Protein AF-A0A444WR97-F1 (afdb_monomer_lite)

Secondary structure (DSSP, 8-state):
-------SS-HHHHHHHHHHHHHHHHHHHHHHHS-TT------S----------GGG-TTGGG-TTT-SHHHHHHHTT--GGGHHHHHHHHT-TTHHHHHHHHHHHHHTTS-THHHHHHHHHHHHHHHHHHHHHHHHHHHHHHHHHHHHHHHHHHHHHHHHS------------------------------------------PPP--

Sequence (209 aa):
MAAATTSYLSPTQKYAAGALFGLALHQAHLHQTHPLGLHFYSDDDQPSTSDSAAVSEDPHLWVHHSSGLLHPVFKYLDIDSGAWSGLEETAGSSSASRHVGPFLRLLSADFDDDSQRSDQELALSEAVDAMACTLEKIQESSVSKREKIREYEHQCREKFSNSEAPSESEKEDMHFETPHMPETPYFDCKNPPQGSTINKIDESPIEEI

Structure (mmCIF, N/CA/C/O backbone):
data_AF-A0A444WR97-F1
#
_entry.id   AF-A0A444WR97-F1
#
loop_
_atom_site.group_PDB
_atom_site.id
_atom_site.type_symbol
_atom_site.label_atom_id
_atom_site.label_alt_id
_atom_site.label_comp_id
_atom_site.label_asym_id
_atom_site.label_entity_id
_atom_site.label_seq_id
_atom_site.pdbx_PDB_ins_code
_atom_site.Cartn_x
_atom_site.Cartn_y
_atom_site.Cartn_z
_atom_site.occupancy
_atom_site.B_iso_or_equiv
_atom_site.auth_seq_id
_atom_site.auth_comp_id
_atom_site.auth_asym_id
_atom_site.auth_atom_id
_atom_site.pdbx_PDB_model_num
ATOM 1 N N . MET A 1 1 ? -17.957 -21.793 -4.850 1.00 34.78 1 MET A N 1
ATOM 2 C CA . MET A 1 1 ? -17.826 -20.392 -4.402 1.00 34.78 1 MET A CA 1
ATOM 3 C C . MET A 1 1 ? -16.376 -20.175 -4.025 1.00 34.78 1 MET A C 1
ATOM 5 O O . MET A 1 1 ? -15.914 -20.825 -3.098 1.00 34.78 1 MET A O 1
ATOM 9 N N . ALA A 1 2 ? -15.639 -19.380 -4.800 1.00 37.84 2 ALA A N 1
ATOM 10 C CA . ALA A 1 2 ? -14.274 -19.008 -4.445 1.00 37.84 2 ALA A CA 1
ATOM 11 C C . ALA A 1 2 ? -14.337 -18.030 -3.265 1.00 37.84 2 ALA A C 1
ATOM 13 O O . ALA A 1 2 ? -15.131 -17.091 -3.299 1.00 37.84 2 ALA A O 1
ATOM 14 N N . ALA A 1 3 ? -13.558 -18.287 -2.214 1.00 40.94 3 ALA A N 1
ATOM 15 C CA . ALA A 1 3 ? -13.415 -17.365 -1.098 1.00 40.94 3 ALA A CA 1
ATOM 16 C C . ALA A 1 3 ? -12.879 -16.037 -1.644 1.00 40.94 3 ALA A C 1
ATOM 18 O O . ALA A 1 3 ? -11.820 -16.014 -2.272 1.00 40.94 3 ALA A O 1
ATOM 19 N N . ALA A 1 4 ? -13.634 -14.956 -1.453 1.00 46.81 4 ALA A N 1
ATOM 20 C CA . ALA A 1 4 ? -13.166 -13.618 -1.764 1.00 46.81 4 ALA A CA 1
ATOM 21 C C . ALA A 1 4 ? -11.910 -13.372 -0.924 1.00 46.81 4 ALA A C 1
ATOM 23 O O . ALA A 1 4 ? -11.979 -13.286 0.301 1.00 46.81 4 ALA A O 1
ATOM 24 N N . THR A 1 5 ? -10.751 -13.331 -1.574 1.00 54.94 5 THR A N 1
ATOM 25 C CA . THR A 1 5 ? -9.511 -12.898 -0.943 1.00 54.94 5 THR A CA 1
ATOM 26 C C . THR A 1 5 ? -9.708 -11.437 -0.573 1.00 54.94 5 THR A C 1
ATOM 28 O O . THR A 1 5 ? -9.648 -10.565 -1.438 1.00 54.94 5 THR A O 1
ATOM 31 N N . THR A 1 6 ? -10.020 -11.169 0.691 1.00 59.34 6 THR A N 1
ATOM 32 C CA . THR A 1 6 ? -10.090 -9.815 1.235 1.00 59.34 6 THR A CA 1
ATOM 33 C C . THR A 1 6 ? -8.696 -9.215 1.103 1.00 59.34 6 THR A C 1
ATOM 35 O O . THR A 1 6 ? -7.798 -9.543 1.879 1.00 59.34 6 THR A O 1
ATOM 38 N N . SER A 1 7 ? -8.455 -8.418 0.062 1.00 64.75 7 SER A N 1
ATOM 39 C CA . SER A 1 7 ? -7.170 -7.745 -0.066 1.00 64.75 7 SER A CA 1
ATOM 40 C C . SER A 1 7 ? -7.073 -6.704 1.039 1.00 64.75 7 SER A C 1
ATOM 42 O O . SER A 1 7 ? -7.929 -5.830 1.126 1.00 64.75 7 SER A O 1
ATOM 44 N N . TYR A 1 8 ? -6.018 -6.784 1.846 1.00 76.50 8 TYR A N 1
ATOM 45 C CA . TYR A 1 8 ? -5.740 -5.830 2.925 1.00 76.50 8 TYR A CA 1
ATOM 46 C C . TYR A 1 8 ? -5.570 -4.384 2.442 1.00 76.50 8 TYR A C 1
ATOM 48 O O . TYR A 1 8 ? -5.629 -3.467 3.249 1.00 76.50 8 TYR A O 1
ATOM 56 N N . LEU A 1 9 ? -5.334 -4.197 1.142 1.00 85.12 9 LEU A N 1
ATOM 57 C CA . LEU A 1 9 ? -5.144 -2.898 0.515 1.00 85.12 9 LEU A CA 1
ATOM 58 C C . LEU A 1 9 ? -6.371 -2.509 -0.312 1.00 85.12 9 LEU A C 1
ATOM 60 O O . LEU A 1 9 ? -6.897 -3.334 -1.071 1.00 85.12 9 LEU A O 1
ATOM 64 N N . SER A 1 10 ? -6.770 -1.242 -0.224 1.00 88.81 10 SER A N 1
ATOM 65 C CA . SER A 1 10 ? -7.739 -0.624 -1.132 1.00 88.81 10 SER A CA 1
ATOM 66 C C . SER A 1 10 ? -7.203 -0.590 -2.576 1.00 88.81 10 SER A C 1
ATOM 68 O O . SER A 1 10 ? -5.990 -0.691 -2.789 1.00 88.81 10 SER A O 1
ATOM 70 N N . PRO A 1 11 ? -8.057 -0.410 -3.603 1.00 89.88 11 PRO A N 1
ATOM 71 C CA . PRO A 1 11 ? -7.595 -0.227 -4.983 1.00 89.88 11 PRO A CA 1
ATOM 72 C C . PRO A 1 11 ? -6.550 0.894 -5.128 1.00 89.88 11 PRO A C 1
ATOM 74 O O . PRO A 1 11 ? -5.554 0.737 -5.835 1.00 89.88 11 PRO A O 1
ATOM 77 N N . THR A 1 12 ? -6.732 1.996 -4.398 1.00 90.50 12 THR A N 1
ATOM 78 C CA . THR A 1 12 ? -5.820 3.146 -4.378 1.00 90.50 12 THR A CA 1
ATOM 79 C C . THR A 1 12 ? -4.472 2.789 -3.755 1.00 90.50 12 THR A C 1
ATOM 81 O O . THR A 1 12 ? -3.419 3.149 -4.286 1.00 90.50 12 THR A O 1
ATOM 84 N N . GLN A 1 13 ? -4.483 2.024 -2.663 1.00 91.62 13 GLN A N 1
ATOM 85 C CA . GLN A 1 13 ? -3.266 1.551 -2.012 1.00 91.62 13 GLN A CA 1
ATOM 86 C C . GLN A 1 13 ? -2.513 0.538 -2.876 1.00 91.62 13 GLN A C 1
ATOM 88 O O . GLN A 1 13 ? -1.289 0.591 -2.950 1.00 91.62 13 GLN A O 1
ATOM 93 N N . LYS A 1 14 ? -3.219 -0.355 -3.579 1.00 92.94 14 LYS A N 1
ATOM 94 C CA . LYS A 1 14 ? -2.600 -1.285 -4.536 1.00 92.94 14 LYS A CA 1
ATOM 95 C C . LYS A 1 14 ? -1.908 -0.535 -5.671 1.00 92.94 14 LYS A C 1
ATOM 97 O O . LYS A 1 14 ? -0.764 -0.846 -5.994 1.00 92.94 14 LYS A O 1
ATOM 102 N N . TYR A 1 15 ? -2.562 0.491 -6.215 1.00 93.19 15 TYR A N 1
ATOM 103 C CA . TYR A 1 15 ? -1.975 1.375 -7.221 1.00 93.19 15 TYR A CA 1
ATOM 104 C C . TYR A 1 15 ? -0.705 2.068 -6.705 1.00 93.19 15 TYR A C 1
ATOM 106 O O . TYR A 1 15 ? 0.347 1.997 -7.340 1.00 93.19 15 TYR A O 1
ATOM 114 N N . ALA A 1 16 ? -0.770 2.677 -5.518 1.00 93.56 16 ALA A N 1
ATOM 115 C CA . ALA A 1 16 ? 0.374 3.351 -4.911 1.00 93.56 16 ALA A CA 1
ATOM 116 C C . ALA A 1 16 ? 1.528 2.386 -4.577 1.00 93.56 16 ALA A C 1
ATOM 118 O O . ALA A 1 16 ? 2.693 2.710 -4.813 1.00 93.56 16 ALA A O 1
ATOM 119 N N . ALA A 1 17 ? 1.219 1.183 -4.086 1.00 93.56 17 ALA A N 1
ATOM 120 C CA . ALA A 1 17 ? 2.199 0.131 -3.830 1.00 93.56 17 ALA A CA 1
ATOM 121 C C . ALA A 1 17 ? 2.891 -0.327 -5.122 1.00 93.56 17 ALA A C 1
ATOM 123 O O . ALA A 1 17 ? 4.115 -0.441 -5.152 1.00 93.56 17 ALA A O 1
ATOM 124 N N . GLY A 1 18 ? 2.125 -0.538 -6.198 1.00 92.88 18 GLY A N 1
ATOM 125 C CA . GLY A 1 18 ? 2.662 -0.885 -7.515 1.00 92.88 18 GLY A CA 1
ATOM 126 C C . GLY A 1 18 ? 3.597 0.196 -8.061 1.00 92.88 18 GLY A C 1
ATOM 127 O O . GLY A 1 18 ? 4.692 -0.115 -8.531 1.00 92.88 18 GLY A O 1
ATOM 128 N N . ALA A 1 19 ? 3.216 1.467 -7.920 1.00 92.44 19 ALA A N 1
ATOM 129 C CA . ALA A 1 19 ? 4.050 2.596 -8.322 1.00 92.44 19 ALA A CA 1
ATOM 130 C C . ALA A 1 19 ? 5.377 2.652 -7.548 1.00 92.44 19 ALA A C 1
ATOM 132 O O . ALA A 1 19 ? 6.447 2.791 -8.141 1.00 92.44 19 ALA A O 1
ATOM 133 N N . LEU A 1 20 ? 5.325 2.499 -6.221 1.00 93.00 20 LEU A N 1
ATOM 134 C CA . LEU A 1 20 ? 6.515 2.497 -5.367 1.00 93.00 20 LEU A CA 1
ATOM 135 C C . LEU A 1 20 ? 7.423 1.300 -5.640 1.00 93.00 20 LEU A C 1
ATOM 137 O O . LEU A 1 20 ? 8.642 1.456 -5.633 1.00 93.00 20 LEU A O 1
ATOM 141 N N . PHE A 1 21 ? 6.849 0.130 -5.926 1.00 92.62 21 PHE A N 1
ATOM 142 C CA . PHE A 1 21 ? 7.614 -1.039 -6.346 1.00 92.62 21 PHE A CA 1
ATOM 143 C C . PHE A 1 21 ? 8.378 -0.767 -7.647 1.00 92.62 21 PHE A C 1
ATOM 145 O O . PHE A 1 21 ? 9.574 -1.042 -7.712 1.00 92.62 21 PHE A O 1
ATOM 152 N N . GLY A 1 22 ? 7.728 -0.172 -8.653 1.00 90.12 22 GLY A N 1
ATOM 153 C CA . GLY A 1 22 ? 8.386 0.203 -9.908 1.00 90.12 22 GLY A CA 1
ATOM 154 C C . GLY A 1 22 ? 9.526 1.200 -9.716 1.00 90.12 22 GLY A C 1
ATOM 155 O O . GLY A 1 22 ? 10.622 0.987 -10.233 1.00 90.12 22 GLY A O 1
ATOM 156 N N . LEU A 1 23 ? 9.308 2.234 -8.900 1.00 89.62 23 LEU A N 1
ATOM 157 C CA . LEU A 1 23 ? 10.352 3.198 -8.545 1.00 89.62 23 LEU A CA 1
ATOM 158 C C . LEU A 1 23 ? 11.524 2.528 -7.815 1.00 89.62 23 LEU A C 1
ATOM 160 O O . LEU A 1 23 ? 12.682 2.781 -8.143 1.00 89.62 23 LEU A O 1
ATOM 164 N N . ALA A 1 24 ? 11.241 1.657 -6.844 1.00 90.12 24 ALA A N 1
ATOM 165 C CA . ALA A 1 24 ? 12.265 0.933 -6.097 1.00 90.12 24 ALA A CA 1
ATOM 166 C C . ALA A 1 24 ? 13.070 -0.010 -6.999 1.00 90.12 24 ALA A C 1
ATOM 168 O O . ALA A 1 24 ? 14.289 -0.086 -6.865 1.00 90.12 24 ALA A O 1
ATOM 169 N N . LEU A 1 25 ? 12.407 -0.686 -7.939 1.00 88.06 25 LEU A N 1
ATOM 170 C CA . LEU A 1 25 ? 13.047 -1.575 -8.902 1.00 88.06 25 LEU A CA 1
ATOM 171 C C . LEU A 1 25 ? 13.998 -0.805 -9.826 1.00 88.06 25 LEU A C 1
ATOM 173 O O . LEU A 1 25 ? 15.139 -1.223 -10.015 1.00 88.06 25 LEU A O 1
ATOM 177 N N . HIS A 1 26 ? 13.568 0.355 -10.329 1.00 85.25 26 HIS A N 1
ATOM 178 C CA . HIS A 1 26 ? 14.418 1.225 -11.141 1.00 85.25 26 HIS A CA 1
ATOM 179 C C . HIS A 1 26 ? 15.628 1.752 -10.349 1.00 85.25 26 HIS A C 1
ATOM 181 O O . HIS A 1 26 ? 16.755 1.698 -10.836 1.00 85.25 26 HIS A O 1
ATOM 187 N N . GLN A 1 27 ? 15.433 2.182 -9.098 1.00 84.62 27 GLN A N 1
ATOM 188 C CA . GLN A 1 27 ? 16.532 2.629 -8.229 1.00 84.62 27 GLN A CA 1
ATOM 189 C C . GLN A 1 27 ? 17.505 1.495 -7.872 1.00 84.62 27 GLN A C 1
ATOM 191 O O . GLN A 1 27 ? 18.718 1.694 -7.889 1.00 84.62 27 GLN A O 1
ATOM 196 N N . ALA A 1 28 ? 16.998 0.293 -7.584 1.00 85.31 28 ALA A N 1
ATOM 197 C CA . ALA A 1 28 ? 17.831 -0.877 -7.322 1.00 85.31 28 ALA A CA 1
ATOM 198 C C . ALA A 1 28 ? 18.696 -1.229 -8.538 1.00 85.31 28 ALA A C 1
ATOM 200 O O . ALA A 1 28 ? 19.879 -1.526 -8.386 1.00 85.31 28 ALA A O 1
ATOM 201 N N . HIS A 1 29 ? 18.123 -1.136 -9.737 1.00 80.62 29 HIS A N 1
ATOM 202 C CA . HIS A 1 29 ? 18.844 -1.341 -10.983 1.00 80.62 29 HIS A CA 1
ATOM 203 C C . HIS A 1 29 ? 19.933 -0.278 -11.205 1.00 80.62 29 HIS A C 1
ATOM 205 O O . HIS A 1 29 ? 21.075 -0.651 -11.460 1.00 80.62 29 HIS A O 1
ATOM 211 N N . LEU A 1 30 ? 19.640 1.014 -11.001 1.00 79.31 30 LEU A N 1
ATOM 212 C CA . LEU A 1 30 ? 20.652 2.080 -11.074 1.00 79.31 30 LEU A CA 1
ATOM 213 C C . LEU A 1 30 ? 21.810 1.854 -10.094 1.00 79.31 30 LEU A C 1
ATOM 215 O O . LEU A 1 30 ? 22.967 2.062 -10.445 1.00 79.31 30 LEU A O 1
ATOM 219 N N . HIS A 1 31 ? 21.525 1.404 -8.872 1.00 79.06 31 HIS A N 1
ATOM 220 C CA . HIS A 1 31 ? 22.569 1.090 -7.894 1.00 79.06 31 HIS A CA 1
ATOM 221 C C . HIS A 1 31 ? 23.404 -0.143 -8.274 1.00 79.06 31 HIS A C 1
ATOM 223 O O . HIS A 1 31 ? 24.562 -0.234 -7.867 1.00 79.06 31 HIS A O 1
ATOM 229 N N . GLN A 1 32 ? 22.839 -1.086 -9.034 1.00 79.31 32 GLN A N 1
ATOM 230 C CA . GLN A 1 32 ? 23.570 -2.242 -9.556 1.00 79.31 32 GLN A CA 1
ATOM 231 C C . GLN A 1 32 ? 24.467 -1.871 -10.744 1.00 79.31 32 GLN A C 1
ATOM 233 O O . GLN A 1 32 ? 25.598 -2.346 -10.806 1.00 79.31 32 GLN A O 1
ATOM 238 N N . THR A 1 33 ? 23.989 -1.032 -11.669 1.00 74.88 33 THR A N 1
ATOM 239 C CA . THR A 1 33 ? 24.736 -0.642 -12.879 1.00 74.88 33 THR A CA 1
ATOM 240 C C . THR A 1 33 ? 25.698 0.524 -12.657 1.00 74.88 33 THR A C 1
ATOM 242 O O . THR A 1 33 ? 26.712 0.618 -13.343 1.00 74.88 33 THR A O 1
ATOM 245 N N . HIS A 1 34 ? 25.451 1.371 -11.654 1.00 69.25 34 HIS A N 1
ATOM 246 C CA . HIS A 1 34 ? 26.330 2.476 -11.265 1.00 69.25 34 HIS A CA 1
ATOM 247 C C . HIS A 1 34 ? 26.735 2.376 -9.782 1.00 69.25 34 HIS A C 1
ATOM 249 O O . HIS A 1 34 ? 26.277 3.178 -8.960 1.00 69.25 34 HIS A O 1
ATOM 255 N N . PRO A 1 35 ? 27.606 1.419 -9.400 1.00 69.00 35 PRO A N 1
ATOM 256 C CA . PRO A 1 35 ? 28.094 1.321 -8.030 1.00 69.00 35 PRO A CA 1
ATOM 257 C C . PRO A 1 35 ? 28.803 2.618 -7.622 1.00 69.00 35 PRO A C 1
ATOM 259 O O . PRO A 1 35 ? 29.754 3.058 -8.275 1.00 69.00 35 PRO A O 1
ATOM 262 N N . LEU A 1 36 ? 28.356 3.233 -6.525 1.00 60.84 36 LEU A N 1
ATOM 263 C CA . LEU A 1 36 ? 28.994 4.417 -5.945 1.00 60.84 36 LEU A CA 1
ATOM 264 C C . LEU A 1 36 ? 30.451 4.081 -5.579 1.00 60.84 36 LEU A C 1
ATOM 266 O O . LEU A 1 36 ? 30.701 3.399 -4.588 1.00 60.84 36 LEU A O 1
ATOM 270 N N . GLY A 1 37 ? 31.409 4.540 -6.391 1.00 55.41 37 GLY A N 1
ATOM 271 C CA . GLY A 1 37 ? 32.844 4.348 -6.143 1.00 55.41 37 GLY A CA 1
ATOM 272 C C . GLY A 1 37 ? 33.708 4.038 -7.368 1.00 55.41 37 GLY A C 1
ATOM 273 O O . GLY A 1 37 ? 34.924 4.171 -7.276 1.00 55.41 37 GLY A O 1
ATOM 274 N N . LEU A 1 38 ? 33.127 3.691 -8.520 1.00 50.44 38 LEU A N 1
ATOM 275 C CA . LEU A 1 38 ? 33.876 3.527 -9.773 1.00 50.44 38 LEU A CA 1
ATOM 276 C C . LEU A 1 38 ? 33.788 4.802 -10.615 1.00 50.44 38 LEU A C 1
ATOM 278 O O . LEU A 1 38 ? 33.084 4.889 -11.619 1.00 50.44 38 LEU A O 1
ATOM 282 N N . HIS A 1 39 ? 34.531 5.821 -10.185 1.00 45.44 39 HIS A N 1
ATOM 283 C CA . HIS A 1 39 ? 34.999 6.835 -11.118 1.00 45.44 39 HIS A CA 1
ATOM 284 C C . HIS A 1 39 ? 36.011 6.120 -12.016 1.00 45.44 39 HIS A C 1
ATOM 286 O O . HIS A 1 39 ? 37.150 5.896 -11.610 1.00 45.44 39 HIS A O 1
ATOM 292 N N . PHE A 1 40 ? 35.575 5.661 -13.192 1.00 47.84 40 PHE A N 1
ATOM 293 C CA . PHE A 1 40 ? 36.511 5.294 -14.244 1.00 47.84 40 PHE A CA 1
ATOM 294 C C . PHE A 1 40 ? 37.286 6.568 -14.558 1.00 47.84 40 PHE A C 1
ATOM 296 O O . PHE A 1 40 ? 36.780 7.469 -15.226 1.00 47.84 40 PHE A O 1
ATOM 303 N N . TYR A 1 41 ? 38.480 6.679 -13.978 1.00 41.09 41 TYR A N 1
ATOM 304 C CA . TYR A 1 41 ? 39.486 7.595 -14.468 1.00 41.09 41 TYR A CA 1
ATOM 305 C C . TYR A 1 41 ? 39.589 7.311 -15.960 1.00 41.09 41 TYR A C 1
ATOM 307 O O . TYR A 1 41 ? 39.899 6.189 -16.358 1.00 41.09 41 TYR A O 1
ATOM 315 N N . SER A 1 42 ? 39.211 8.294 -16.771 1.00 49.62 42 SER A N 1
ATOM 316 C CA . SER A 1 42 ? 39.569 8.317 -18.177 1.00 49.62 42 SER A CA 1
ATOM 317 C C . SER A 1 42 ? 41.086 8.405 -18.223 1.00 49.62 42 SER A C 1
ATOM 319 O O . SER A 1 42 ? 41.643 9.497 -18.190 1.00 49.62 42 SER A O 1
ATOM 321 N N . ASP A 1 43 ? 41.739 7.256 -18.192 1.00 42.44 43 ASP A N 1
ATOM 322 C CA . ASP A 1 43 ? 43.052 7.111 -18.778 1.00 42.44 43 ASP A CA 1
ATOM 323 C C . ASP A 1 43 ? 42.886 6.076 -19.881 1.00 42.44 43 ASP A C 1
ATOM 325 O O . ASP A 1 43 ? 42.284 5.013 -19.687 1.00 42.44 43 ASP A O 1
ATOM 329 N N . ASP A 1 44 ? 43.294 6.495 -21.070 1.00 51.41 44 ASP A N 1
ATOM 330 C CA . ASP A 1 44 ? 43.308 5.695 -22.277 1.00 51.41 44 ASP A CA 1
ATOM 331 C C . ASP A 1 44 ? 43.964 4.329 -21.993 1.00 51.41 44 ASP A C 1
ATOM 333 O O . ASP A 1 44 ? 44.912 4.233 -21.218 1.00 51.41 44 ASP A O 1
ATOM 337 N N . ASP A 1 45 ? 43.454 3.283 -22.648 1.00 55.50 45 ASP A N 1
ATOM 338 C CA . ASP A 1 45 ? 43.933 1.889 -22.626 1.00 55.50 45 ASP A CA 1
ATOM 339 C C . ASP A 1 45 ? 43.307 0.934 -21.586 1.00 55.50 45 ASP A C 1
ATOM 341 O O . ASP A 1 45 ? 43.930 0.515 -20.611 1.00 55.50 45 ASP A O 1
ATOM 345 N N . GLN A 1 46 ? 42.115 0.403 -21.896 1.00 48.16 46 GLN A N 1
ATOM 346 C CA . GLN A 1 46 ? 41.750 -0.948 -21.444 1.00 48.16 46 GLN A CA 1
ATOM 347 C C . GLN A 1 46 ? 41.018 -1.729 -22.560 1.00 48.16 46 GLN A C 1
ATOM 349 O O . GLN A 1 46 ? 40.217 -1.146 -23.294 1.00 48.16 46 GLN A O 1
ATOM 354 N N . PRO A 1 47 ? 41.339 -3.028 -22.768 1.00 43.44 47 PRO A N 1
ATOM 355 C CA . PRO A 1 47 ? 41.055 -3.732 -24.012 1.00 43.44 47 PRO A CA 1
ATOM 356 C C . PRO A 1 47 ? 39.572 -4.074 -24.143 1.00 43.44 47 PRO A C 1
ATOM 358 O O . PRO A 1 47 ? 38.928 -4.431 -23.154 1.00 43.44 47 PRO A O 1
ATOM 361 N N . SER A 1 48 ? 39.072 -4.035 -25.388 1.00 50.41 48 SER A N 1
ATOM 362 C CA . SER A 1 48 ? 37.796 -4.629 -25.804 1.00 50.41 48 SER A CA 1
ATOM 363 C C . SER A 1 48 ? 37.659 -6.029 -25.214 1.00 50.41 48 SER A C 1
ATOM 365 O O . SER A 1 48 ? 38.179 -7.004 -25.755 1.00 50.41 48 SER A O 1
ATOM 367 N N . THR A 1 49 ? 36.972 -6.125 -24.083 1.00 43.12 49 THR A N 1
ATOM 368 C CA . THR A 1 49 ? 36.584 -7.403 -23.509 1.00 43.12 49 THR A CA 1
ATOM 369 C C . THR A 1 49 ? 35.246 -7.742 -24.140 1.00 43.12 49 THR A C 1
ATOM 371 O O . THR A 1 49 ? 34.285 -6.989 -24.022 1.00 43.12 49 THR A O 1
ATOM 374 N N . SER A 1 50 ? 35.263 -8.827 -24.908 1.00 44.16 50 SER A N 1
ATOM 375 C CA . SER A 1 50 ? 34.173 -9.369 -25.707 1.00 44.16 50 SER A CA 1
ATOM 376 C C . SER A 1 50 ? 32.793 -9.286 -25.060 1.00 44.16 50 SER A C 1
ATOM 378 O O . SER A 1 50 ? 32.595 -9.755 -23.940 1.00 44.16 50 SER A O 1
ATOM 380 N N . ASP A 1 51 ? 31.848 -8.780 -25.854 1.00 50.25 51 ASP A N 1
ATOM 381 C CA . ASP A 1 51 ? 30.468 -9.246 -26.021 1.00 50.25 51 ASP A CA 1
ATOM 382 C C . ASP A 1 51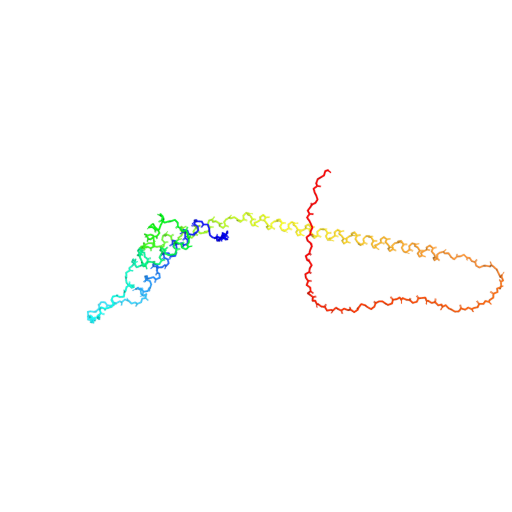 ? 29.984 -10.289 -25.008 1.00 50.25 51 ASP A C 1
ATOM 384 O O . ASP A 1 51 ? 29.837 -11.481 -25.276 1.00 50.25 51 ASP A O 1
ATOM 388 N N . SER A 1 52 ? 29.644 -9.793 -23.832 1.00 47.56 52 SER A N 1
ATOM 389 C CA . SER A 1 52 ? 28.487 -10.272 -23.094 1.00 47.56 52 SER A CA 1
ATOM 390 C C . SER A 1 52 ? 27.818 -9.031 -22.536 1.00 47.56 52 SER A C 1
ATOM 392 O O . SER A 1 52 ? 27.928 -8.737 -21.353 1.00 47.56 52 SER A O 1
ATOM 394 N N . ALA A 1 53 ? 27.198 -8.250 -23.431 1.00 51.25 53 ALA A N 1
ATOM 395 C CA . ALA A 1 53 ? 26.296 -7.173 -23.048 1.00 51.25 53 ALA A CA 1
ATOM 396 C C . ALA A 1 53 ? 25.244 -7.801 -22.134 1.00 51.25 53 ALA A C 1
ATOM 398 O O . ALA A 1 53 ? 24.331 -8.501 -22.584 1.00 51.25 53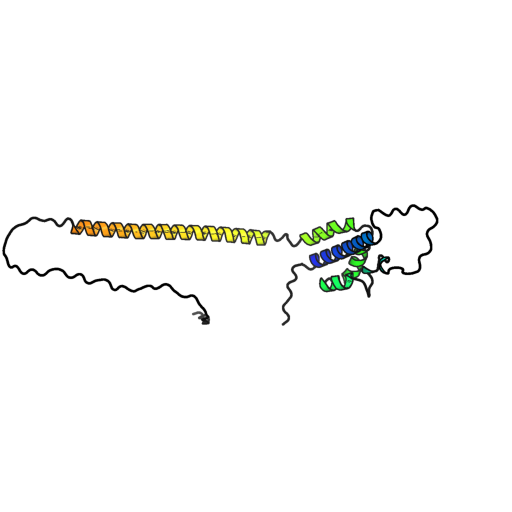 ALA A O 1
ATOM 399 N N . ALA A 1 54 ? 25.470 -7.684 -20.829 1.00 50.94 54 ALA A N 1
ATOM 400 C CA . ALA A 1 54 ? 24.568 -8.211 -19.843 1.00 50.94 54 ALA A CA 1
ATOM 401 C C . ALA A 1 54 ? 23.237 -7.523 -20.122 1.00 50.94 54 ALA A C 1
ATOM 403 O O . ALA A 1 54 ? 23.150 -6.300 -20.107 1.00 50.94 54 ALA A O 1
ATOM 404 N N . VAL A 1 55 ? 22.190 -8.309 -20.370 1.00 54.53 55 VAL A N 1
ATOM 405 C CA . VAL A 1 55 ? 20.814 -7.812 -20.569 1.00 54.53 55 VAL A CA 1
ATOM 406 C C . VAL A 1 55 ? 20.397 -6.860 -19.427 1.00 54.53 55 VAL A C 1
ATOM 408 O O . VAL A 1 55 ? 19.526 -6.016 -19.585 1.00 54.53 55 VAL A O 1
ATOM 411 N N . SER A 1 56 ? 21.097 -6.968 -18.293 1.00 52.97 56 SER A N 1
ATOM 412 C CA . SER A 1 56 ? 21.079 -6.096 -17.126 1.00 52.97 56 SER A CA 1
ATOM 413 C C . SER A 1 56 ? 21.512 -4.638 -17.343 1.00 52.97 56 SER A C 1
ATOM 415 O O . SER A 1 56 ? 21.498 -3.927 -16.351 1.00 52.97 56 SER A O 1
ATOM 417 N N . GLU A 1 57 ? 21.925 -4.172 -18.524 1.00 56.84 57 GLU A N 1
ATOM 418 C CA . GLU A 1 57 ? 22.213 -2.740 -18.769 1.00 56.84 57 GLU A CA 1
ATOM 419 C C . GLU A 1 57 ? 21.031 -1.967 -19.376 1.00 56.84 57 GLU A C 1
ATOM 421 O O . GLU A 1 57 ? 21.080 -0.740 -19.422 1.00 56.84 57 GLU A O 1
ATOM 426 N N . ASP A 1 58 ? 19.963 -2.646 -19.814 1.00 65.69 58 ASP A N 1
ATOM 427 C CA . ASP A 1 58 ? 18.782 -1.978 -20.371 1.00 65.69 58 ASP A CA 1
ATOM 428 C C . ASP A 1 58 ? 17.919 -1.356 -19.249 1.00 65.69 58 ASP A C 1
ATOM 430 O O . ASP A 1 58 ? 17.288 -2.098 -18.481 1.00 65.69 58 ASP A O 1
ATOM 434 N N . PRO A 1 59 ? 17.807 -0.011 -19.169 1.00 63.31 59 PRO A N 1
ATOM 435 C CA . PRO A 1 59 ? 16.977 0.670 -18.173 1.00 63.31 59 PRO A CA 1
ATOM 436 C C . PRO A 1 59 ? 15.491 0.311 -18.289 1.00 63.31 59 PRO A C 1
ATOM 438 O O . PRO A 1 59 ? 14.730 0.495 -17.334 1.00 63.31 59 PRO A O 1
ATOM 441 N N . HIS A 1 60 ? 15.076 -0.197 -19.454 1.00 69.38 60 HIS A N 1
ATOM 442 C CA . HIS A 1 60 ? 13.702 -0.557 -19.771 1.00 69.38 60 HIS A CA 1
ATOM 443 C C . HIS A 1 60 ? 13.400 -2.053 -19.620 1.00 69.38 60 HIS A C 1
ATOM 445 O O . HIS A 1 60 ? 12.258 -2.465 -19.836 1.00 69.38 60 HIS A O 1
ATOM 451 N N . LEU A 1 61 ? 14.363 -2.870 -19.173 1.00 74.88 61 LEU A N 1
ATOM 452 C CA . LEU A 1 61 ? 14.183 -4.318 -19.031 1.00 74.88 61 LEU A CA 1
ATOM 453 C C . LEU A 1 61 ? 12.958 -4.677 -18.173 1.00 74.88 61 LEU A C 1
ATOM 455 O O . LEU A 1 61 ? 12.217 -5.615 -18.467 1.00 74.88 61 LEU A O 1
ATOM 459 N N . TRP A 1 62 ? 12.723 -3.899 -17.116 1.00 77.06 62 TRP A N 1
ATOM 460 C CA . TRP A 1 62 ? 11.678 -4.152 -16.124 1.00 77.06 62 TRP A CA 1
ATOM 461 C C . TRP A 1 62 ? 10.279 -3.689 -16.545 1.00 77.06 62 TRP A C 1
ATOM 463 O O . TRP A 1 62 ? 9.294 -4.224 -16.030 1.00 77.06 62 TRP A O 1
ATOM 473 N N . VAL A 1 63 ? 10.206 -2.729 -17.473 1.00 75.94 63 VAL A N 1
ATOM 474 C CA . VAL A 1 63 ? 8.969 -2.222 -18.105 1.00 75.94 63 VAL A CA 1
ATOM 475 C C . VAL A 1 63 ? 8.699 -2.915 -19.446 1.00 75.94 63 VAL A C 1
ATOM 477 O O . VAL A 1 63 ? 7.805 -2.533 -20.193 1.00 75.94 63 VAL A O 1
ATOM 480 N N . HIS A 1 64 ? 9.496 -3.924 -19.808 1.00 76.38 64 HIS A N 1
ATOM 481 C CA . HIS A 1 64 ? 9.329 -4.598 -21.084 1.00 76.38 64 HIS A CA 1
ATOM 482 C C . HIS A 1 64 ? 8.030 -5.417 -21.109 1.00 76.38 64 HIS A C 1
ATOM 484 O O . HIS A 1 64 ? 7.777 -6.251 -20.241 1.00 76.38 64 HIS A O 1
ATOM 490 N N . HIS A 1 65 ? 7.232 -5.246 -22.160 1.00 68.19 65 HIS A N 1
ATOM 491 C CA . HIS A 1 65 ? 5.902 -5.850 -22.298 1.00 68.19 65 HIS A CA 1
ATOM 492 C C . HIS A 1 65 ? 5.854 -7.387 -22.156 1.00 68.19 65 HIS A C 1
ATOM 494 O O . HIS A 1 65 ? 4.821 -7.931 -21.770 1.00 68.19 65 HIS A O 1
ATOM 500 N N . SER A 1 66 ? 6.936 -8.100 -22.494 1.00 67.81 66 SER A N 1
ATOM 501 C CA . SER A 1 66 ? 6.987 -9.575 -22.498 1.00 67.81 66 SER A CA 1
ATOM 502 C C . SER A 1 66 ? 7.929 -10.192 -21.460 1.00 67.81 66 SER A C 1
ATOM 504 O O . SER A 1 66 ? 7.829 -11.388 -21.192 1.00 67.81 66 SER A O 1
ATOM 506 N N . SER A 1 67 ? 8.816 -9.401 -20.856 1.00 67.75 67 SER A N 1
ATOM 507 C CA . SER A 1 67 ? 9.834 -9.878 -19.902 1.00 67.75 67 SER A CA 1
ATOM 508 C C . SER A 1 67 ? 9.990 -8.986 -18.669 1.00 67.75 67 SER A C 1
ATOM 510 O O . SER A 1 67 ? 10.846 -9.247 -17.827 1.00 67.75 67 SER A O 1
ATOM 512 N N . GLY A 1 68 ? 9.174 -7.940 -18.556 1.00 76.88 68 GLY A N 1
ATOM 513 C CA . GLY A 1 68 ? 9.181 -7.015 -17.438 1.00 76.88 68 GLY A CA 1
ATOM 514 C C . GLY A 1 68 ? 8.592 -7.638 -16.179 1.00 76.88 68 GLY A C 1
ATOM 515 O O . GLY A 1 68 ? 7.639 -8.419 -16.223 1.00 76.88 68 GLY A O 1
ATOM 516 N N . LEU A 1 69 ? 9.151 -7.264 -15.030 1.00 84.62 69 LEU A N 1
ATOM 517 C CA . LEU A 1 69 ? 8.636 -7.679 -13.724 1.00 84.62 69 LEU A CA 1
ATOM 518 C C . LEU A 1 69 ? 7.418 -6.859 -13.285 1.00 84.62 69 LEU A C 1
ATOM 520 O O . LEU A 1 69 ? 6.686 -7.296 -12.398 1.00 84.62 69 LEU A O 1
ATOM 524 N N . LEU A 1 70 ? 7.173 -5.697 -13.901 1.00 88.06 70 LEU A N 1
ATOM 525 C CA . LEU A 1 70 ? 6.113 -4.789 -13.464 1.00 88.06 70 LEU A CA 1
ATOM 526 C C . LEU A 1 70 ? 4.709 -5.303 -13.779 1.00 88.06 70 LEU A C 1
ATOM 528 O O . LEU A 1 70 ? 3.879 -5.378 -12.878 1.00 88.06 70 LEU A O 1
ATOM 532 N N . HIS A 1 71 ? 4.455 -5.749 -15.009 1.00 89.44 71 HIS A N 1
ATOM 533 C CA . HIS A 1 71 ? 3.154 -6.298 -15.408 1.00 89.44 71 HIS A CA 1
ATOM 534 C C . HIS A 1 71 ? 2.677 -7.479 -14.532 1.00 89.44 71 HIS A C 1
ATOM 536 O O . HIS A 1 71 ? 1.530 -7.453 -14.074 1.00 89.44 71 HIS A O 1
ATOM 542 N N . PRO A 1 72 ? 3.507 -8.501 -14.233 1.00 89.94 72 PRO A N 1
ATOM 543 C CA . PRO A 1 72 ? 3.134 -9.562 -13.297 1.00 89.94 72 PRO A CA 1
ATOM 544 C C . PRO A 1 72 ? 2.758 -9.046 -11.903 1.00 89.94 72 PRO A C 1
ATOM 546 O O . PRO A 1 72 ? 1.796 -9.535 -11.310 1.00 89.94 72 PRO A O 1
ATOM 549 N N . VAL A 1 73 ? 3.483 -8.046 -11.392 1.00 91.12 73 VAL A N 1
ATOM 550 C CA . VAL A 1 73 ? 3.206 -7.437 -10.084 1.00 91.12 73 VAL A CA 1
ATOM 551 C C . VAL A 1 73 ? 1.914 -6.628 -10.117 1.00 91.12 73 VAL A C 1
ATOM 553 O O . VAL A 1 73 ? 1.100 -6.765 -9.210 1.00 91.12 73 VAL A O 1
ATOM 556 N N . PHE A 1 74 ? 1.663 -5.851 -11.170 1.00 91.31 74 PHE A N 1
ATOM 557 C CA . PHE A 1 74 ? 0.416 -5.098 -11.320 1.00 91.31 74 PHE A CA 1
ATOM 558 C C . PHE A 1 74 ? -0.797 -6.017 -11.423 1.00 91.31 74 PHE A C 1
ATOM 560 O O . PHE A 1 74 ? -1.824 -5.753 -10.802 1.00 91.31 74 PHE A O 1
ATOM 567 N N . LYS A 1 75 ? -0.654 -7.144 -12.126 1.00 91.50 75 LYS A N 1
ATOM 568 C CA . LYS A 1 75 ? -1.676 -8.190 -12.183 1.00 91.50 75 LYS A CA 1
ATOM 569 C C . LYS A 1 75 ? -1.909 -8.847 -10.821 1.00 91.50 75 LYS A C 1
ATOM 571 O O . LYS A 1 75 ? -3.051 -9.114 -10.469 1.00 91.50 75 LYS A O 1
ATOM 576 N N . TYR A 1 76 ? -0.849 -9.105 -10.053 1.00 91.12 76 TYR A N 1
ATOM 577 C CA . TYR A 1 76 ? -0.966 -9.640 -8.692 1.00 91.12 76 TYR A CA 1
ATOM 578 C C . TYR A 1 76 ? -1.655 -8.653 -7.741 1.00 91.12 76 TYR A C 1
ATOM 580 O O . TYR A 1 76 ? -2.477 -9.044 -6.917 1.00 91.12 76 TYR A O 1
ATOM 588 N N . LEU A 1 77 ? -1.346 -7.365 -7.888 1.00 91.31 77 LEU A N 1
ATOM 589 C CA . LEU A 1 77 ? -1.972 -6.271 -7.157 1.00 91.31 77 LEU A CA 1
ATOM 590 C C . LEU A 1 77 ? -3.351 -5.891 -7.711 1.00 91.31 77 LEU A C 1
ATOM 592 O O . LEU A 1 77 ? -3.928 -4.929 -7.221 1.00 91.31 77 LEU A O 1
ATOM 596 N N . ASP A 1 78 ? -3.893 -6.615 -8.693 1.00 92.12 78 ASP A N 1
ATOM 597 C CA . ASP A 1 78 ? -5.217 -6.350 -9.269 1.00 92.12 78 ASP A CA 1
ATOM 598 C C . ASP A 1 78 ? -5.400 -4.873 -9.692 1.00 92.12 78 ASP A C 1
ATOM 600 O O . ASP A 1 78 ? -6.437 -4.252 -9.465 1.00 92.12 78 ASP A O 1
ATOM 604 N N . ILE A 1 79 ? -4.334 -4.274 -10.240 1.00 92.62 79 ILE A N 1
ATOM 605 C CA . ILE A 1 79 ? -4.336 -2.899 -10.748 1.00 92.62 79 ILE A CA 1
ATOM 606 C C . ILE A 1 79 ? -4.963 -2.903 -12.139 1.00 92.62 79 ILE A C 1
ATOM 608 O O . ILE A 1 79 ? -4.615 -3.744 -12.972 1.00 92.62 79 ILE A O 1
ATOM 612 N N . ASP A 1 80 ? -5.824 -1.922 -12.416 1.00 92.25 80 ASP A N 1
ATOM 613 C CA . ASP A 1 80 ? -6.430 -1.764 -13.734 1.00 92.25 80 ASP A CA 1
ATOM 614 C C . ASP A 1 80 ? -5.371 -1.663 -14.842 1.00 92.25 80 ASP A C 1
ATOM 616 O O . ASP A 1 80 ? -4.431 -0.869 -14.769 1.00 92.25 80 ASP A O 1
ATOM 620 N N . SER A 1 81 ? -5.562 -2.457 -15.894 1.00 90.19 81 SER A N 1
ATOM 621 C CA . SER A 1 81 ? -4.670 -2.506 -17.054 1.00 90.19 81 SER A CA 1
ATOM 622 C C . SER A 1 81 ? -4.521 -1.159 -17.765 1.00 90.19 81 SER A C 1
ATOM 624 O O . SER A 1 81 ? -3.463 -0.886 -18.327 1.00 90.19 81 SER A O 1
ATOM 626 N N . GLY A 1 82 ? -5.531 -0.282 -17.686 1.00 90.00 82 GLY A N 1
ATOM 627 C CA . GLY A 1 82 ? -5.458 1.078 -18.223 1.00 90.00 82 GLY A CA 1
ATOM 628 C C . GLY A 1 82 ? -4.448 1.976 -17.501 1.00 90.00 82 GLY A C 1
ATOM 629 O O . GLY A 1 82 ? -3.974 2.950 -18.079 1.00 90.00 82 GLY A O 1
ATOM 630 N N . ALA A 1 83 ? -4.080 1.642 -16.263 1.00 91.38 83 ALA A N 1
ATOM 631 C CA . ALA A 1 83 ? -3.121 2.401 -15.468 1.00 91.38 83 ALA A CA 1
ATOM 632 C C . ALA A 1 83 ? -1.668 1.915 -15.631 1.00 91.38 83 ALA A C 1
ATOM 634 O O . ALA A 1 83 ? -0.744 2.612 -15.210 1.00 91.38 83 ALA A O 1
ATOM 635 N N . TRP A 1 84 ? -1.445 0.739 -16.233 1.00 91.19 84 TRP A N 1
ATOM 636 C CA . TRP A 1 84 ? -0.122 0.105 -16.291 1.00 91.19 84 TRP A CA 1
ATOM 637 C C . TRP A 1 84 ? 0.901 0.963 -17.034 1.00 91.19 84 TRP A C 1
ATOM 639 O O . TRP A 1 84 ? 1.982 1.197 -16.502 1.00 91.19 84 TRP A O 1
ATOM 649 N N . SER A 1 85 ? 0.541 1.531 -18.188 1.00 88.31 85 SER A N 1
ATOM 650 C CA . SER A 1 85 ? 1.459 2.365 -18.975 1.00 88.31 85 SER A CA 1
ATOM 651 C C . SER A 1 85 ? 1.928 3.612 -18.217 1.00 88.31 85 SER A C 1
ATOM 653 O O . SER A 1 85 ? 3.092 3.992 -18.304 1.00 88.31 85 SER A O 1
ATOM 655 N N . GLY A 1 86 ? 1.043 4.239 -17.433 1.00 88.50 86 GLY A N 1
ATOM 656 C CA . GLY A 1 86 ? 1.401 5.399 -16.611 1.00 88.50 86 GLY A CA 1
ATOM 657 C C . GLY A 1 86 ? 2.301 5.028 -15.429 1.00 88.50 86 GLY A C 1
ATOM 658 O O . GLY A 1 86 ? 3.193 5.793 -15.051 1.00 88.50 86 GLY A O 1
ATOM 659 N N . LEU A 1 87 ? 2.108 3.834 -14.861 1.00 89.62 87 LEU A N 1
ATOM 660 C CA . LEU A 1 87 ? 2.979 3.301 -13.816 1.00 89.62 87 LEU A CA 1
ATOM 661 C C . LEU A 1 87 ? 4.368 2.944 -14.353 1.00 89.62 87 LEU A C 1
ATOM 663 O O . LEU A 1 87 ? 5.359 3.219 -13.681 1.00 89.62 87 LEU A O 1
ATOM 667 N N . GLU A 1 88 ? 4.453 2.384 -15.559 1.00 88.50 88 GLU A N 1
ATOM 668 C CA . GLU A 1 88 ? 5.719 2.094 -16.239 1.00 88.50 88 GLU A CA 1
ATOM 669 C C . GLU A 1 88 ? 6.500 3.370 -16.563 1.00 88.50 88 GLU A C 1
ATOM 671 O O . GLU A 1 88 ? 7.694 3.453 -16.272 1.00 88.50 88 GLU A O 1
ATOM 676 N N . GLU A 1 89 ? 5.821 4.394 -17.087 1.00 86.44 89 GLU A N 1
ATOM 677 C CA . GLU A 1 89 ? 6.417 5.710 -17.339 1.00 86.44 89 GLU A CA 1
ATOM 678 C C . GLU A 1 89 ? 6.951 6.335 -16.044 1.00 86.44 89 GLU A C 1
ATOM 680 O O . GLU A 1 89 ? 8.077 6.835 -15.991 1.00 86.44 89 GLU A O 1
ATOM 685 N N . THR A 1 90 ? 6.167 6.253 -14.966 1.00 87.88 90 THR A N 1
ATOM 686 C CA . THR A 1 90 ? 6.571 6.779 -13.659 1.00 87.88 90 THR A CA 1
ATOM 687 C C . THR A 1 90 ? 7.764 6.009 -13.089 1.00 87.88 90 THR A C 1
ATOM 689 O O . THR A 1 90 ? 8.681 6.624 -12.546 1.00 87.88 90 THR A O 1
ATOM 692 N N . ALA A 1 91 ? 7.783 4.682 -13.238 1.00 85.12 91 ALA A N 1
ATOM 693 C CA . ALA A 1 91 ? 8.870 3.822 -12.777 1.00 85.12 91 ALA A CA 1
ATOM 694 C C . ALA A 1 91 ? 10.195 4.113 -13.497 1.00 85.12 91 ALA A C 1
ATOM 696 O O . ALA A 1 91 ? 11.241 4.109 -12.854 1.00 85.12 91 ALA A O 1
ATOM 697 N N . GLY A 1 92 ? 10.153 4.404 -14.802 1.00 78.38 92 GLY A N 1
ATOM 698 C CA . GLY A 1 92 ? 11.328 4.749 -15.613 1.00 78.38 92 GLY A CA 1
ATOM 699 C C . GLY A 1 92 ? 11.769 6.216 -15.532 1.00 78.38 92 GLY A C 1
ATOM 700 O O . GLY A 1 92 ? 12.717 6.609 -16.213 1.00 78.38 92 GLY A O 1
ATOM 701 N N . SER A 1 93 ? 11.094 7.052 -14.738 1.0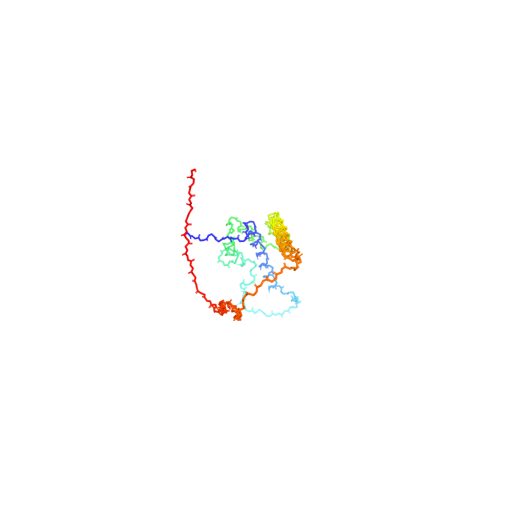0 75.38 93 SER A N 1
ATOM 702 C CA . SER A 1 93 ? 11.425 8.473 -14.617 1.00 75.38 93 SER A CA 1
ATOM 703 C C . SER A 1 93 ? 12.707 8.686 -13.807 1.00 75.38 93 SER A C 1
ATOM 705 O O . SER A 1 93 ? 12.815 8.280 -12.647 1.00 75.38 93 SER A O 1
ATOM 707 N N . SER A 1 94 ? 13.647 9.452 -14.366 1.00 67.25 94 SER A N 1
ATOM 708 C CA . SER A 1 94 ? 14.881 9.878 -13.682 1.00 67.25 94 SER A CA 1
ATOM 709 C C . SER A 1 94 ? 14.628 10.747 -12.438 1.00 67.25 94 SER A C 1
ATOM 711 O O . SER A 1 94 ? 15.523 10.950 -11.620 1.00 67.25 94 SER A O 1
ATOM 713 N N . SER A 1 95 ? 13.395 11.236 -12.257 1.00 68.38 95 SER A N 1
ATOM 714 C CA . SER A 1 95 ? 12.959 12.050 -11.116 1.00 68.38 95 SER A CA 1
ATOM 715 C C . SER A 1 95 ? 12.146 11.267 -10.076 1.00 68.38 95 SER A C 1
ATOM 717 O O . SER A 1 95 ? 11.270 11.827 -9.413 1.00 68.38 95 SER A O 1
ATOM 719 N N . ALA A 1 96 ? 12.456 9.978 -9.901 1.00 68.81 96 ALA A N 1
ATOM 720 C CA . ALA A 1 96 ? 11.778 9.051 -8.991 1.00 68.81 96 ALA A CA 1
ATOM 721 C C . ALA A 1 96 ? 11.433 9.646 -7.607 1.00 68.81 96 ALA A C 1
ATOM 723 O O . ALA A 1 96 ? 10.330 9.444 -7.099 1.00 68.81 96 ALA A O 1
ATOM 724 N N . SER A 1 97 ? 12.324 10.459 -7.026 1.00 73.00 97 SER A N 1
ATOM 725 C CA . SER A 1 97 ? 12.137 11.092 -5.710 1.00 73.00 97 SER A CA 1
ATOM 726 C C . SER A 1 97 ? 10.916 12.017 -5.611 1.00 73.00 97 SER A C 1
ATOM 728 O O . SER A 1 97 ? 10.316 12.119 -4.541 1.00 73.00 97 SER A O 1
ATOM 730 N N . ARG A 1 98 ? 10.495 12.658 -6.711 1.00 82.06 98 ARG A N 1
ATOM 731 C CA . ARG A 1 98 ? 9.324 13.554 -6.733 1.00 82.06 98 ARG A CA 1
ATOM 732 C C . ARG A 1 98 ? 8.006 12.788 -6.593 1.00 82.06 98 ARG A C 1
ATOM 734 O O . ARG A 1 98 ? 7.030 13.338 -6.085 1.00 82.06 98 ARG A O 1
ATOM 741 N N . HIS A 1 99 ? 7.984 11.532 -7.026 1.00 85.00 99 HIS A N 1
ATOM 742 C CA . HIS A 1 99 ? 6.779 10.707 -7.070 1.00 85.00 99 HIS A CA 1
ATOM 743 C C . HIS A 1 99 ? 6.575 9.872 -5.796 1.00 85.00 99 HIS A C 1
ATOM 745 O O . HIS A 1 99 ? 5.439 9.551 -5.457 1.00 85.00 99 HIS A O 1
ATOM 751 N N . VAL A 1 100 ? 7.642 9.597 -5.034 1.00 90.19 100 VAL A N 1
ATOM 752 C CA . VAL A 1 100 ? 7.576 8.792 -3.797 1.00 90.19 100 VAL A CA 1
ATOM 753 C C . VAL A 1 100 ? 6.633 9.402 -2.755 1.00 90.19 100 VAL A C 1
ATOM 755 O O . VAL A 1 100 ? 5.775 8.706 -2.223 1.00 90.19 100 VAL A O 1
ATOM 758 N N . GLY A 1 101 ? 6.756 10.704 -2.476 1.00 90.06 101 GLY A N 1
ATOM 759 C CA . GLY A 1 101 ? 5.951 11.379 -1.448 1.00 90.06 101 GLY A CA 1
ATOM 760 C C . GLY A 1 101 ? 4.434 11.284 -1.684 1.00 90.06 101 GLY A C 1
ATOM 761 O O . GLY A 1 101 ? 3.708 10.877 -0.775 1.00 90.06 101 GLY A O 1
ATOM 762 N N . PRO A 1 102 ? 3.935 11.621 -2.889 1.00 91.06 102 PRO A N 1
ATOM 763 C CA . PRO A 1 102 ? 2.530 11.432 -3.247 1.00 91.06 102 PRO A CA 1
ATOM 764 C C . PRO A 1 102 ? 2.028 9.990 -3.088 1.00 91.06 102 PRO A C 1
ATOM 766 O O . PRO A 1 102 ? 0.949 9.795 -2.534 1.00 91.06 102 PRO A O 1
ATOM 769 N N . PHE A 1 103 ? 2.800 8.982 -3.514 1.00 92.00 103 PHE A N 1
ATOM 770 C CA . PHE A 1 103 ? 2.387 7.580 -3.375 1.00 92.00 103 PHE A CA 1
ATOM 771 C C . PHE A 1 103 ? 2.399 7.091 -1.925 1.00 92.00 103 PHE A C 1
ATOM 773 O O . PHE A 1 103 ? 1.487 6.376 -1.526 1.00 92.00 103 PHE A O 1
ATOM 780 N N . LEU A 1 104 ? 3.363 7.521 -1.104 1.00 91.88 104 LEU A N 1
ATOM 781 C CA . LEU A 1 104 ? 3.345 7.231 0.334 1.00 91.88 104 LEU A CA 1
ATOM 782 C C . LEU A 1 104 ? 2.106 7.828 1.012 1.00 91.88 104 LEU A C 1
ATOM 784 O O . LEU A 1 104 ? 1.486 7.170 1.838 1.00 91.88 104 LEU A O 1
ATOM 788 N N . ARG A 1 105 ? 1.691 9.037 0.617 1.00 90.94 105 ARG A N 1
ATOM 789 C CA . ARG A 1 105 ? 0.451 9.642 1.122 1.00 90.94 105 ARG A CA 1
ATOM 790 C C . ARG A 1 105 ? -0.791 8.854 0.703 1.00 90.94 105 ARG A C 1
ATOM 792 O O . ARG A 1 105 ? -1.672 8.653 1.528 1.00 90.94 105 ARG A O 1
ATOM 799 N N . LEU A 1 106 ? -0.854 8.403 -0.551 1.00 90.38 106 LEU A N 1
ATOM 800 C CA . LEU A 1 106 ? -1.941 7.547 -1.047 1.00 90.38 106 LEU A CA 1
ATOM 801 C C . LEU A 1 106 ? -2.006 6.208 -0.302 1.00 90.38 106 LEU A C 1
ATOM 803 O O . LEU A 1 106 ? -3.100 5.715 -0.057 1.00 90.38 106 LEU A O 1
ATOM 807 N N . LEU A 1 107 ? -0.861 5.641 0.094 1.00 89.62 107 LEU A N 1
ATOM 808 C CA . LEU A 1 107 ? -0.835 4.448 0.942 1.00 89.62 107 LEU A CA 1
ATOM 809 C C . LEU A 1 107 ? -1.415 4.710 2.336 1.00 89.62 107 LEU A C 1
ATOM 811 O O . LEU A 1 107 ? -2.104 3.847 2.874 1.00 89.62 107 LEU A O 1
ATOM 815 N N . SER A 1 108 ? -1.145 5.882 2.909 1.00 86.50 108 SER A N 1
ATOM 816 C CA .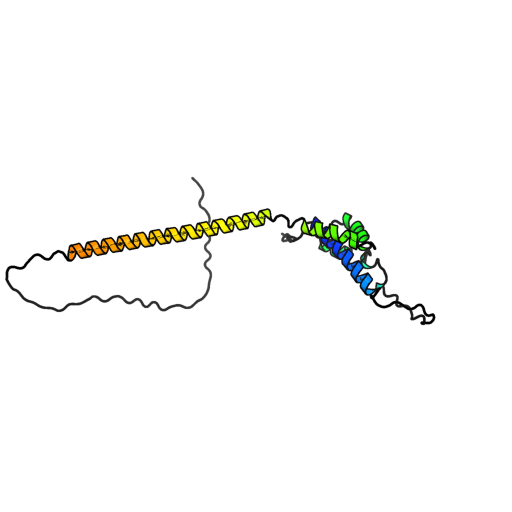 SER A 1 108 ? -1.611 6.256 4.247 1.00 86.50 108 SER A CA 1
ATOM 817 C C . SER A 1 108 ? -3.089 6.651 4.313 1.00 86.50 108 SER A C 1
ATOM 819 O O . SER A 1 108 ? -3.687 6.502 5.370 1.00 86.50 108 SER A O 1
ATOM 821 N N . ALA A 1 109 ? -3.678 7.122 3.211 1.00 75.06 109 ALA A N 1
ATOM 822 C CA . ALA A 1 109 ? -4.996 7.765 3.198 1.00 75.06 109 ALA A CA 1
ATOM 823 C C . ALA A 1 109 ? -6.172 6.885 3.673 1.00 75.06 109 ALA A C 1
ATOM 825 O O . ALA A 1 109 ? -7.164 7.423 4.148 1.00 75.06 109 ALA A O 1
ATOM 826 N N . ASP A 1 110 ? -6.072 5.557 3.572 1.00 65.50 110 ASP A N 1
ATOM 827 C CA . ASP A 1 110 ? -7.153 4.648 3.994 1.00 65.50 110 ASP A CA 1
ATOM 828 C C . ASP A 1 110 ? -6.958 4.082 5.413 1.00 65.50 110 ASP A C 1
ATOM 830 O O . ASP A 1 110 ? -7.763 3.277 5.872 1.00 65.50 110 ASP A O 1
ATOM 834 N N . PHE A 1 111 ? -5.894 4.481 6.121 1.00 63.53 111 PHE A N 1
ATOM 835 C CA . PHE A 1 111 ? -5.716 4.143 7.539 1.00 63.53 111 PHE A CA 1
ATOM 836 C C . PHE A 1 111 ? -6.351 5.173 8.480 1.00 63.53 111 PHE A C 1
ATOM 838 O O . PHE A 1 111 ? -6.391 4.931 9.680 1.00 63.53 111 PHE A O 1
ATOM 845 N N . ASP A 1 112 ? -6.885 6.275 7.944 1.00 58.56 112 ASP A N 1
ATOM 846 C CA . ASP A 1 112 ? -7.525 7.352 8.710 1.00 58.56 112 ASP A CA 1
ATOM 847 C C . ASP A 1 112 ? -8.909 6.965 9.280 1.00 58.56 112 ASP A C 1
ATOM 849 O O . ASP A 1 112 ? -9.567 7.794 9.911 1.00 58.56 112 ASP A O 1
ATOM 853 N N . ASP A 1 113 ? -9.352 5.704 9.151 1.00 59.03 113 ASP A N 1
ATOM 854 C CA . ASP A 1 113 ? -10.514 5.174 9.891 1.00 59.03 113 ASP A CA 1
ATOM 855 C C . ASP A 1 113 ? -10.181 4.888 11.374 1.00 59.03 113 ASP A C 1
ATOM 857 O O . ASP A 1 113 ? -10.645 3.934 12.005 1.00 59.03 113 ASP A O 1
ATOM 861 N N . ASP A 1 114 ? -9.358 5.763 11.953 1.00 59.84 114 ASP A N 1
ATOM 862 C CA . ASP A 1 114 ? -9.079 5.852 13.382 1.00 59.84 114 ASP A CA 1
ATOM 863 C C . ASP A 1 114 ? -10.373 6.041 14.183 1.00 59.84 114 ASP A C 1
ATOM 865 O O . ASP A 1 114 ? -10.431 5.640 15.342 1.00 59.84 114 ASP A O 1
ATOM 869 N N . SER A 1 115 ? -11.424 6.591 13.559 1.00 63.75 115 SER A N 1
ATOM 870 C CA . SER A 1 115 ? -12.733 6.805 14.187 1.00 63.75 115 SER A CA 1
ATOM 871 C C . SER A 1 115 ? -13.418 5.486 14.554 1.00 63.75 115 SER A C 1
ATOM 873 O O . SER A 1 115 ? -13.878 5.325 15.682 1.00 63.75 115 SER A O 1
ATOM 875 N N . GLN A 1 116 ? -13.427 4.491 13.656 1.00 69.69 116 GLN A N 1
ATOM 876 C CA . GLN A 1 116 ? -14.006 3.185 13.985 1.00 69.69 116 GLN A CA 1
ATOM 877 C C . GLN A 1 116 ? -13.229 2.495 15.114 1.00 69.69 116 GLN A C 1
ATOM 879 O O . GLN A 1 116 ? -13.816 1.881 16.010 1.00 69.69 116 GLN A O 1
ATOM 884 N N . ARG A 1 117 ? -11.897 2.609 15.089 1.00 75.88 117 ARG A N 1
ATOM 885 C CA . ARG A 1 117 ? -11.033 2.031 16.120 1.00 75.88 117 ARG A CA 1
ATOM 886 C C . ARG A 1 117 ? -11.203 2.735 17.468 1.00 75.88 117 ARG A C 1
ATOM 888 O O . ARG A 1 117 ? -11.253 2.048 18.487 1.00 75.88 117 ARG A O 1
ATOM 895 N N . SER A 1 118 ? -11.320 4.062 17.481 1.00 79.31 118 SER A N 1
ATOM 896 C CA . SER A 1 118 ? -11.526 4.840 18.705 1.00 79.31 118 SER A CA 1
ATOM 897 C C . SER A 1 118 ? -12.886 4.567 19.333 1.00 79.31 118 SER A C 1
ATOM 899 O O . SER A 1 118 ? -12.969 4.408 20.548 1.00 79.31 118 SER A O 1
ATOM 901 N N . ASP A 1 119 ? -13.939 4.447 18.523 1.00 86.12 119 ASP A N 1
ATOM 902 C CA . ASP A 1 119 ? -15.285 4.139 19.013 1.00 86.12 119 ASP A CA 1
ATOM 903 C C . ASP A 1 119 ? -15.343 2.729 19.613 1.00 86.12 119 ASP A C 1
ATOM 905 O O . ASP A 1 119 ? -15.958 2.507 20.658 1.00 86.12 119 ASP A O 1
ATOM 909 N N . GLN A 1 120 ? -14.647 1.769 18.992 1.00 87.50 120 GLN A N 1
ATOM 910 C CA . GLN A 1 120 ? -14.514 0.418 19.530 1.00 87.50 120 GLN A CA 1
ATOM 911 C C . GLN A 1 120 ? -13.726 0.398 20.847 1.00 87.50 120 GLN A C 1
ATOM 913 O O . GLN A 1 120 ? -14.107 -0.315 21.776 1.00 87.50 120 GLN A O 1
ATOM 918 N N . GLU A 1 121 ? -12.640 1.163 20.943 1.00 89.25 121 GLU A N 1
ATOM 919 C CA . GLU A 1 121 ? -11.853 1.288 22.171 1.00 89.25 121 GLU A CA 1
ATOM 920 C C . GLU A 1 121 ? -12.675 1.914 23.307 1.00 89.25 121 GLU A C 1
ATOM 922 O O . GLU A 1 121 ? -12.688 1.380 24.418 1.00 89.25 121 GLU A O 1
ATOM 927 N N . LEU A 1 122 ? -13.434 2.975 23.013 1.00 93.56 122 LEU A N 1
ATOM 928 C CA . LEU A 1 122 ? -14.349 3.616 23.959 1.00 93.56 122 LEU A CA 1
ATOM 929 C C . LEU A 1 122 ? -15.408 2.627 24.465 1.00 93.56 122 LEU A C 1
ATOM 931 O O . LEU A 1 122 ? -15.571 2.466 25.673 1.00 93.56 122 LEU A O 1
ATOM 935 N N . ALA A 1 123 ? -16.084 1.920 23.555 1.00 95.31 123 ALA A N 1
ATOM 936 C CA . ALA A 1 123 ? -17.120 0.952 23.910 1.00 95.31 123 ALA A CA 1
ATOM 937 C C . ALA A 1 123 ? -16.573 -0.197 24.773 1.00 95.31 123 ALA A C 1
ATOM 939 O O . ALA A 1 123 ? -17.243 -0.661 25.698 1.00 95.31 123 ALA A O 1
ATOM 940 N N . LEU A 1 124 ? -15.345 -0.651 24.500 1.00 96.00 124 LEU A N 1
ATOM 941 C CA . LEU A 1 124 ? -14.674 -1.653 25.327 1.00 96.00 124 LEU A CA 1
ATOM 942 C C . LEU A 1 124 ? -14.323 -1.102 26.714 1.00 96.00 124 LEU A C 1
ATOM 944 O O . LEU A 1 124 ? -14.513 -1.818 27.697 1.00 96.00 124 LEU A O 1
ATOM 948 N N . SER A 1 125 ? -13.863 0.149 26.813 1.00 96.81 125 SER A N 1
ATOM 949 C CA . SER A 1 125 ? -13.598 0.803 28.101 1.00 96.81 125 SER A CA 1
ATOM 950 C C . SER A 1 125 ? -14.872 0.919 28.940 1.00 96.81 125 SER A C 1
ATOM 952 O O . SER A 1 125 ? -14.887 0.490 30.092 1.00 96.81 125 SER A O 1
ATOM 954 N N . GLU A 1 126 ? -15.969 1.401 28.350 1.00 96.75 126 GLU A N 1
ATOM 955 C CA . GLU A 1 126 ? -17.260 1.515 29.039 1.00 96.75 126 GLU A CA 1
ATOM 956 C C . GLU A 1 126 ? -17.808 0.149 29.473 1.00 96.75 126 GLU A C 1
ATOM 958 O O . GLU A 1 126 ? -18.350 0.011 30.571 1.00 96.75 126 GLU A O 1
ATOM 963 N N . ALA A 1 127 ? -17.645 -0.890 28.646 1.00 97.00 127 ALA A N 1
ATOM 964 C CA . ALA A 1 127 ? -18.052 -2.246 29.002 1.00 97.00 127 ALA A CA 1
ATOM 965 C C . ALA A 1 127 ? -17.249 -2.797 30.192 1.00 97.00 127 ALA A C 1
ATOM 967 O O . ALA A 1 127 ? -17.815 -3.467 31.060 1.00 97.00 127 ALA A O 1
ATOM 968 N N . VAL A 1 128 ? -15.945 -2.512 30.255 1.00 97.25 128 VAL A N 1
ATOM 969 C CA . VAL A 1 128 ? -15.086 -2.894 31.386 1.00 97.25 128 VAL A CA 1
ATOM 970 C C . VAL A 1 128 ? -15.500 -2.160 32.661 1.00 97.25 128 VAL A C 1
ATOM 972 O O . VAL A 1 128 ? -15.661 -2.810 33.696 1.00 97.25 128 VAL A O 1
ATOM 975 N N . ASP A 1 129 ? -15.757 -0.854 32.581 1.00 97.31 129 ASP A N 1
ATOM 976 C CA . ASP A 1 129 ? -16.226 -0.056 33.719 1.00 97.31 129 ASP A CA 1
ATOM 977 C C . ASP A 1 129 ? -17.591 -0.549 34.225 1.00 97.31 129 ASP A C 1
ATOM 979 O O . ASP A 1 129 ? -17.790 -0.752 35.426 1.00 97.31 129 ASP A O 1
ATOM 983 N N . ALA A 1 130 ? -18.520 -0.851 33.313 1.00 96.69 130 ALA A N 1
ATOM 984 C CA . ALA A 1 130 ? -19.813 -1.430 33.661 1.00 96.69 130 ALA A CA 1
ATOM 985 C C . ALA A 1 130 ? -19.658 -2.791 34.362 1.00 96.69 130 ALA A C 1
ATOM 987 O O . ALA A 1 130 ? -20.315 -3.044 35.377 1.00 96.69 130 ALA A O 1
ATOM 988 N N . MET A 1 131 ? -18.767 -3.661 33.873 1.00 96.88 131 MET A N 1
ATOM 989 C CA . MET A 1 131 ? -18.475 -4.939 34.527 1.00 96.88 131 MET A CA 1
ATOM 990 C C . MET A 1 131 ? -17.906 -4.741 35.936 1.00 96.88 131 MET A C 1
ATOM 992 O O . MET A 1 131 ? -18.376 -5.403 36.866 1.00 96.88 131 MET A O 1
ATOM 996 N N . ALA A 1 132 ? -16.964 -3.813 36.122 1.00 96.38 132 ALA A N 1
ATOM 997 C CA . ALA A 1 132 ? -16.410 -3.490 37.435 1.00 96.38 132 ALA A CA 1
ATOM 998 C C . ALA A 1 132 ? -17.511 -3.050 38.416 1.00 96.38 132 ALA A C 1
ATOM 1000 O O . ALA A 1 132 ? -17.654 -3.647 39.485 1.00 96.38 132 ALA A O 1
ATOM 1001 N N . CYS A 1 133 ? -18.383 -2.122 38.007 1.00 93.69 133 CYS A N 1
ATOM 1002 C CA . CYS A 1 133 ? -19.514 -1.685 38.828 1.00 93.69 133 CYS A CA 1
ATOM 1003 C C . CYS A 1 133 ? -20.488 -2.828 39.167 1.00 93.69 133 CYS A C 1
ATOM 1005 O O . CYS A 1 133 ? -21.014 -2.897 40.281 1.00 93.69 133 CYS A O 1
ATOM 1007 N N . THR A 1 134 ? -20.758 -3.746 38.230 1.00 95.00 134 THR A N 1
ATOM 1008 C CA . THR A 1 134 ? -21.638 -4.895 38.517 1.00 95.00 134 THR A CA 1
ATOM 1009 C C . THR A 1 134 ? -21.030 -5.844 39.547 1.00 95.00 134 THR A C 1
ATOM 1011 O O . THR A 1 134 ? -21.746 -6.308 40.436 1.00 95.00 134 THR A O 1
ATOM 1014 N N . LEU A 1 135 ? -19.720 -6.096 39.475 1.00 94.75 135 LEU A N 1
ATOM 1015 C CA . LEU A 1 135 ? -18.993 -6.929 40.433 1.00 94.75 135 LEU A CA 1
ATOM 1016 C C . LEU A 1 135 ? -18.990 -6.305 41.830 1.00 94.75 135 LEU A C 1
ATOM 1018 O O . LEU A 1 135 ? -19.304 -6.998 42.801 1.00 94.75 135 LEU A O 1
ATOM 1022 N N . GLU A 1 136 ? -18.725 -5.002 41.929 1.00 93.31 136 GLU A N 1
ATOM 1023 C CA . GLU A 1 136 ? -18.788 -4.256 43.190 1.00 93.31 136 GLU A CA 1
ATOM 1024 C C . GLU A 1 136 ? -20.182 -4.352 43.822 1.00 93.31 136 GLU A C 1
ATOM 1026 O O . GLU A 1 136 ? -20.324 -4.725 44.988 1.00 93.31 136 GLU A O 1
ATOM 1031 N N . LYS A 1 137 ? -21.241 -4.150 43.030 1.00 92.56 137 LYS A N 1
ATOM 1032 C CA . LYS A 1 137 ? -22.625 -4.248 43.511 1.00 92.56 137 LYS A CA 1
ATOM 1033 C C . LYS A 1 137 ? -23.006 -5.663 43.954 1.00 92.56 137 LYS A C 1
ATOM 1035 O O . LYS A 1 137 ? -23.720 -5.841 44.947 1.00 92.56 137 LYS A O 1
ATOM 1040 N N . ILE A 1 138 ? -22.548 -6.694 43.237 1.00 92.56 138 ILE A N 1
ATOM 1041 C CA . ILE A 1 138 ? -22.746 -8.094 43.643 1.00 92.56 138 ILE A CA 1
ATOM 1042 C C . ILE A 1 138 ? -22.050 -8.340 44.985 1.00 92.56 138 ILE A C 1
ATOM 1044 O O . ILE A 1 138 ? -22.670 -8.914 45.888 1.00 92.56 138 ILE A O 1
ATOM 1048 N N . GLN A 1 139 ? -20.814 -7.858 45.142 1.00 93.00 139 GLN A N 1
ATOM 1049 C CA . GLN A 1 139 ? -20.041 -7.973 46.373 1.00 93.00 139 GLN A CA 1
ATOM 1050 C C . GLN A 1 139 ? -20.749 -7.287 47.547 1.00 93.00 139 GLN A C 1
ATOM 1052 O O . GLN A 1 139 ? -20.998 -7.949 48.556 1.00 93.00 139 GLN A O 1
ATOM 1057 N N . GLU A 1 140 ? -21.161 -6.027 47.410 1.00 91.38 140 GLU A N 1
ATOM 1058 C CA . GLU A 1 140 ? -21.925 -5.297 48.433 1.00 91.38 140 GLU A CA 1
ATOM 1059 C C . GLU A 1 140 ? -23.208 -6.040 48.829 1.00 91.38 140 GLU A C 1
ATOM 1061 O O . GLU A 1 140 ? -23.485 -6.245 50.015 1.00 91.38 140 GLU A O 1
ATOM 1066 N N . SER A 1 141 ? -23.963 -6.541 47.843 1.00 89.81 141 SER A N 1
ATOM 1067 C CA . SER A 1 141 ? -25.186 -7.306 48.105 1.00 89.81 141 SER A CA 1
ATOM 1068 C C . SER A 1 141 ? -24.909 -8.608 48.865 1.00 89.81 141 SER A C 1
ATOM 1070 O O . SER A 1 141 ? -25.696 -9.014 49.723 1.00 89.81 141 SER A O 1
ATOM 1072 N N . SER A 1 142 ? -23.789 -9.271 48.567 1.00 88.88 142 SER A N 1
ATOM 1073 C CA . SER A 1 142 ? -23.394 -10.525 49.207 1.00 88.88 142 SER A CA 1
ATOM 1074 C C . SER A 1 142 ? -22.962 -10.301 50.658 1.00 88.88 142 SER A C 1
ATOM 1076 O O . SER A 1 142 ? -23.353 -11.066 51.543 1.00 88.88 142 SER A O 1
ATOM 1078 N N . VAL A 1 143 ? -22.232 -9.211 50.918 1.00 89.50 143 VAL A N 1
ATOM 1079 C CA . VAL A 1 143 ? -21.800 -8.800 52.258 1.00 89.50 143 VAL A CA 1
ATOM 1080 C C . VAL A 1 143 ? -23.015 -8.456 53.112 1.00 89.50 143 VAL A C 1
ATOM 1082 O O . VAL A 1 143 ? -23.146 -9.010 54.204 1.00 89.50 143 VAL A O 1
ATOM 1085 N N . SER A 1 144 ? -23.946 -7.657 52.580 1.00 90.00 144 SER A N 1
ATOM 1086 C CA . SER A 1 144 ? -25.190 -7.288 53.266 1.00 90.00 144 SER A CA 1
ATOM 1087 C C . SER A 1 144 ? -26.056 -8.510 53.602 1.00 90.00 144 SER A C 1
ATOM 1089 O O . SER A 1 144 ? -26.508 -8.673 54.737 1.00 90.00 144 SER A O 1
ATOM 1091 N N . LYS A 1 145 ? -26.229 -9.448 52.658 1.00 89.38 145 LYS A N 1
ATOM 1092 C CA . LYS A 1 145 ? -26.939 -10.716 52.919 1.00 89.38 145 LYS A CA 1
ATOM 1093 C C . LYS A 1 145 ? -26.265 -11.524 54.031 1.00 89.38 145 LYS A C 1
ATOM 1095 O O . LYS A 1 145 ? -26.946 -12.033 54.919 1.00 89.38 145 LYS A O 1
ATOM 1100 N N . ARG A 1 146 ? -24.932 -11.634 54.004 1.00 89.00 146 ARG A N 1
ATOM 1101 C CA . ARG A 1 146 ? -24.156 -12.376 55.010 1.00 89.00 146 ARG A CA 1
ATOM 1102 C C . ARG A 1 146 ? -24.193 -11.713 56.386 1.00 89.00 146 ARG A C 1
ATOM 1104 O O . ARG A 1 146 ? -24.097 -12.403 57.396 1.00 89.00 146 ARG A O 1
ATOM 1111 N N . GLU A 1 147 ? -24.256 -10.391 56.445 1.00 91.81 147 GLU A N 1
ATOM 1112 C CA . GLU A 1 147 ? -24.419 -9.634 57.688 1.00 91.81 147 GLU A CA 1
ATOM 1113 C C . GLU A 1 147 ? -25.792 -9.883 58.311 1.00 91.81 147 GLU A C 1
ATOM 1115 O O . GLU A 1 147 ? -25.868 -10.304 59.462 1.00 91.81 147 GLU A O 1
ATOM 1120 N N . LYS A 1 148 ? -26.860 -9.793 57.516 1.00 91.81 148 LYS A N 1
ATOM 1121 C CA . LYS A 1 148 ? -28.226 -10.056 57.984 1.00 91.81 148 LYS A CA 1
ATOM 1122 C C . LYS A 1 148 ? -28.413 -11.474 58.541 1.00 91.81 148 LYS A C 1
ATOM 1124 O O . LYS A 1 148 ? -29.134 -11.672 59.516 1.00 91.81 148 LYS A O 1
ATOM 1129 N N . ILE A 1 149 ? -27.744 -12.468 57.947 1.00 90.69 149 ILE A N 1
ATOM 1130 C CA . ILE A 1 149 ? -27.722 -13.845 58.473 1.00 90.69 149 ILE A CA 1
ATOM 1131 C C . ILE A 1 149 ? -27.033 -13.897 59.843 1.00 90.69 149 ILE A C 1
ATOM 1133 O O . ILE A 1 149 ? -27.548 -14.535 60.759 1.00 90.69 149 ILE A O 1
ATOM 1137 N N . ARG A 1 150 ? -25.894 -13.208 59.999 1.00 93.19 150 ARG A N 1
ATOM 1138 C CA . ARG A 1 150 ? -25.150 -13.148 61.267 1.00 93.19 150 ARG A CA 1
ATOM 1139 C C . ARG A 1 150 ? -25.962 -12.471 62.374 1.00 93.19 150 ARG A C 1
ATOM 1141 O O . ARG A 1 150 ? -25.981 -12.969 63.495 1.00 93.19 150 ARG A O 1
ATOM 1148 N N . GLU A 1 151 ? -26.667 -11.387 62.060 1.00 93.56 151 GLU A N 1
ATOM 1149 C CA . GLU A 1 151 ? -27.562 -10.709 63.009 1.00 93.56 151 GLU A CA 1
ATOM 1150 C C . GLU A 1 151 ? -28.717 -11.607 63.460 1.00 93.56 151 GLU A C 1
ATOM 1152 O O . GLU A 1 151 ? -29.009 -11.689 64.654 1.00 93.56 151 GLU A O 1
ATOM 1157 N N . TYR A 1 152 ? -29.352 -12.318 62.522 1.00 91.62 152 TYR A N 1
ATOM 1158 C CA . TYR A 1 152 ? -30.413 -13.272 62.842 1.00 91.62 152 TYR A CA 1
ATOM 1159 C C . TYR A 1 152 ? -29.908 -14.403 63.750 1.00 91.62 152 TYR A C 1
ATOM 1161 O O . TYR A 1 152 ? -30.537 -14.718 64.759 1.00 91.62 152 TYR A O 1
ATOM 1169 N N . GLU A 1 153 ? -28.747 -14.980 63.432 1.00 93.31 153 GLU A N 1
ATOM 1170 C CA . GLU A 1 153 ? -28.134 -16.044 64.228 1.00 93.31 153 GLU A CA 1
ATOM 1171 C C . GLU A 1 153 ? -27.810 -15.576 65.657 1.00 93.31 153 GLU A C 1
ATOM 1173 O O . GLU A 1 153 ? -28.111 -16.275 66.628 1.00 93.31 153 GLU A O 1
ATOM 1178 N N . HIS A 1 154 ? -27.248 -14.372 65.794 1.00 93.44 154 HIS A N 1
ATOM 1179 C CA . HIS A 1 154 ? -26.990 -13.749 67.090 1.00 93.44 154 HIS A CA 1
ATOM 1180 C C . HIS A 1 154 ? -28.287 -13.544 67.882 1.00 93.44 154 HIS A C 1
ATOM 1182 O O . HIS A 1 154 ? -28.369 -13.915 69.050 1.00 93.44 154 HIS A O 1
ATOM 1188 N N . GLN A 1 155 ? -29.335 -13.021 67.239 1.00 91.50 155 GLN A N 1
ATOM 1189 C CA . GLN A 1 155 ? -30.628 -12.814 67.886 1.00 91.50 155 GLN A CA 1
ATOM 1190 C C . GLN A 1 155 ? -31.271 -14.132 68.350 1.00 91.50 155 GLN A C 1
ATOM 1192 O O . GLN A 1 155 ? -31.889 -14.163 69.415 1.00 91.50 155 GLN A O 1
ATOM 1197 N N . CYS A 1 156 ? -31.127 -15.222 67.589 1.00 85.31 156 CYS A N 1
ATOM 1198 C CA . CYS A 1 156 ? -31.545 -16.550 68.035 1.00 85.31 156 CYS A CA 1
ATOM 1199 C C . CYS A 1 156 ? -30.771 -16.983 69.284 1.00 85.31 156 CYS A C 1
ATOM 1201 O O . CYS A 1 156 ? -31.401 -17.363 70.267 1.00 85.31 156 CYS A O 1
ATOM 1203 N N . ARG A 1 157 ? -29.434 -16.887 69.278 1.00 89.88 157 ARG A N 1
ATOM 1204 C CA . ARG A 1 157 ? -28.610 -17.267 70.437 1.00 89.88 157 ARG A CA 1
ATOM 1205 C C . ARG A 1 157 ? -28.996 -16.507 71.704 1.00 89.88 157 ARG A C 1
ATOM 1207 O O . ARG A 1 157 ? -29.246 -17.143 72.719 1.00 89.88 157 ARG A O 1
ATOM 1214 N N . GLU A 1 158 ? -29.162 -15.190 71.626 1.00 88.62 158 GLU A N 1
ATOM 1215 C CA . GLU A 1 158 ? -29.582 -14.361 72.766 1.00 88.62 158 GLU A CA 1
ATOM 1216 C C . GLU A 1 158 ? -30.946 -14.782 73.337 1.00 88.62 158 GLU A C 1
ATOM 1218 O O . GLU A 1 158 ? -31.127 -14.869 74.551 1.00 88.62 158 GLU A O 1
ATOM 1223 N N . LYS A 1 159 ? -31.915 -15.099 72.467 1.00 86.69 159 LYS A N 1
ATOM 1224 C CA . LYS A 1 159 ? -33.247 -15.553 72.898 1.00 86.69 159 LYS A CA 1
ATOM 1225 C C . LYS A 1 159 ? -33.216 -16.900 73.624 1.00 86.69 159 LYS A C 1
ATOM 1227 O O . LYS A 1 159 ? -34.052 -17.115 74.495 1.00 86.69 159 LYS A O 1
ATOM 1232 N N . PHE A 1 160 ? -32.282 -17.787 73.277 1.00 70.12 160 PHE A N 1
ATOM 1233 C CA . PHE A 1 160 ? -32.138 -19.099 73.917 1.00 70.12 160 PHE A CA 1
ATOM 1234 C C . PHE A 1 160 ? -31.153 -19.102 75.099 1.00 70.12 160 PHE A C 1
ATOM 1236 O O . PHE A 1 160 ? -31.258 -19.980 75.948 1.00 70.12 160 PHE A O 1
ATOM 1243 N N . SER A 1 161 ? -30.251 -18.119 75.205 1.00 71.69 161 SER A N 1
ATOM 1244 C CA . SER A 1 161 ? -29.367 -17.935 76.369 1.00 71.69 161 SER A CA 1
ATOM 1245 C C . SER A 1 161 ? -30.020 -17.177 77.527 1.00 71.69 161 SER A C 1
ATOM 1247 O O . SER A 1 161 ? -29.664 -17.422 78.672 1.00 71.69 161 SER A O 1
ATOM 1249 N N . ASN A 1 162 ? -31.005 -16.309 77.271 1.00 59.53 162 ASN A N 1
ATOM 1250 C CA . ASN A 1 162 ? -31.684 -15.531 78.320 1.00 59.53 162 ASN A CA 1
ATOM 1251 C C . ASN A 1 162 ? -32.869 -16.263 78.982 1.00 59.53 162 ASN A C 1
ATOM 1253 O O . ASN A 1 162 ? -33.628 -15.656 79.735 1.00 59.53 162 ASN A O 1
ATOM 1257 N N . SER A 1 163 ? -33.030 -17.567 78.731 1.00 53.78 163 SER A N 1
ATOM 1258 C CA . SER A 1 163 ? -33.950 -18.434 79.476 1.00 53.78 163 SER A CA 1
ATOM 1259 C C . SER A 1 163 ? -33.246 -19.054 80.690 1.00 53.78 163 SER A C 1
ATOM 1261 O O . SER A 1 163 ? -33.196 -20.272 80.834 1.00 53.78 163 SER A O 1
ATOM 1263 N N . GLU A 1 164 ? -32.712 -18.213 81.572 1.00 50.81 164 GLU A N 1
ATOM 1264 C CA . GLU A 1 164 ? -32.428 -18.591 82.956 1.00 50.81 164 GLU A CA 1
ATOM 1265 C C . GLU A 1 164 ? -33.618 -18.106 83.798 1.00 50.81 164 GLU A C 1
ATOM 1267 O O . GLU A 1 164 ? -33.793 -16.909 84.028 1.00 50.81 164 GLU A O 1
ATOM 1272 N N . ALA A 1 165 ? -34.472 -19.037 84.221 1.00 45.44 165 ALA A N 1
ATOM 1273 C CA . ALA A 1 165 ? -35.420 -18.824 85.308 1.00 45.44 165 ALA A CA 1
ATOM 1274 C C . ALA A 1 165 ? -35.172 -19.897 86.386 1.00 45.44 165 ALA A C 1
ATOM 1276 O O . ALA A 1 165 ? -34.832 -21.030 86.042 1.00 45.44 165 ALA A O 1
ATOM 1277 N N . PRO A 1 166 ? -35.289 -19.529 87.673 1.00 41.41 166 PRO A N 1
ATOM 1278 C CA . PRO A 1 166 ? -34.621 -20.188 88.789 1.00 41.41 166 PRO A CA 1
ATOM 1279 C C . PRO A 1 166 ? -35.302 -21.483 89.253 1.00 41.41 166 PRO A C 1
ATOM 1281 O O . PRO A 1 166 ? -36.504 -21.682 89.087 1.00 41.41 166 PRO A O 1
ATOM 1284 N N . SER A 1 167 ? -34.487 -22.325 89.883 1.00 44.72 167 SER A N 1
ATOM 1285 C CA . SER A 1 167 ? -34.790 -23.607 90.525 1.00 44.72 167 SER A CA 1
ATOM 1286 C C . SER A 1 167 ? -35.863 -23.566 91.628 1.00 44.72 167 SER A C 1
ATOM 1288 O O . SER A 1 167 ? -35.832 -22.668 92.461 1.00 44.72 167 SER A O 1
ATOM 1290 N N . GLU A 1 168 ? -36.719 -24.602 91.662 1.00 34.91 168 GLU A N 1
ATOM 1291 C CA . GLU A 1 168 ? -37.306 -25.374 92.799 1.00 34.91 168 GLU A CA 1
ATOM 1292 C C . GLU A 1 168 ? -38.468 -26.215 92.197 1.00 34.91 168 GLU A C 1
ATOM 1294 O O . GLU A 1 168 ? -39.253 -25.678 91.426 1.00 34.91 168 GLU A O 1
ATOM 1299 N N . SER A 1 169 ? -38.681 -27.527 92.378 1.00 37.62 169 SER A N 1
ATOM 1300 C CA . SER A 1 169 ? -38.494 -28.467 93.491 1.00 37.62 169 SER A CA 1
ATOM 1301 C C . SER A 1 169 ? -38.670 -29.928 92.968 1.00 37.62 169 SER A C 1
ATOM 1303 O O . SER A 1 169 ? -39.321 -30.137 91.946 1.00 37.62 169 SER A O 1
ATOM 1305 N N . GLU A 1 170 ? -38.059 -30.903 93.664 1.00 35.09 170 GLU A N 1
ATOM 1306 C CA . GLU A 1 170 ? -37.975 -32.379 93.473 1.00 35.09 170 GLU A CA 1
ATOM 1307 C C . GLU A 1 170 ? -39.253 -33.094 92.945 1.00 35.09 170 GLU A C 1
ATOM 1309 O O . GLU A 1 170 ? -40.370 -32.697 93.266 1.00 35.09 170 GLU A O 1
ATOM 1314 N N . LYS A 1 171 ? -39.193 -34.218 92.201 1.00 39.81 171 LYS A N 1
ATOM 1315 C CA . LYS A 1 171 ? -38.661 -35.543 92.608 1.00 39.81 171 LYS A CA 1
ATOM 1316 C C . LYS A 1 171 ? -38.291 -36.466 91.430 1.00 39.81 171 LYS A C 1
ATOM 1318 O O . LYS A 1 171 ? -38.873 -36.393 90.353 1.00 39.81 171 LYS A O 1
ATOM 1323 N N . GLU A 1 172 ? -37.336 -37.337 91.751 1.00 42.56 172 GLU A N 1
ATOM 1324 C CA . GLU A 1 172 ? -36.705 -38.465 91.048 1.00 42.56 172 GLU A CA 1
ATOM 1325 C C . GLU A 1 172 ? -37.585 -39.299 90.094 1.00 42.56 172 GLU A C 1
ATOM 1327 O O . GLU A 1 172 ? -38.679 -39.719 90.460 1.00 42.56 172 GLU A O 1
ATOM 1332 N N . ASP A 1 173 ? -37.030 -39.678 88.935 1.00 32.41 173 ASP A N 1
ATOM 1333 C CA . ASP A 1 173 ? -36.480 -41.036 88.781 1.00 32.41 173 ASP A CA 1
ATOM 1334 C C . ASP A 1 173 ? -35.355 -41.050 87.728 1.00 32.41 173 ASP A C 1
ATOM 1336 O O . ASP A 1 173 ? -35.403 -40.353 86.713 1.00 32.41 173 ASP A O 1
ATOM 1340 N N . MET A 1 174 ? -34.293 -41.790 88.026 1.00 38.78 174 MET A N 1
ATOM 1341 C CA . MET A 1 174 ? -32.987 -41.730 87.377 1.00 38.78 174 MET A CA 1
ATOM 1342 C C . MET A 1 174 ? -32.817 -42.943 86.454 1.00 38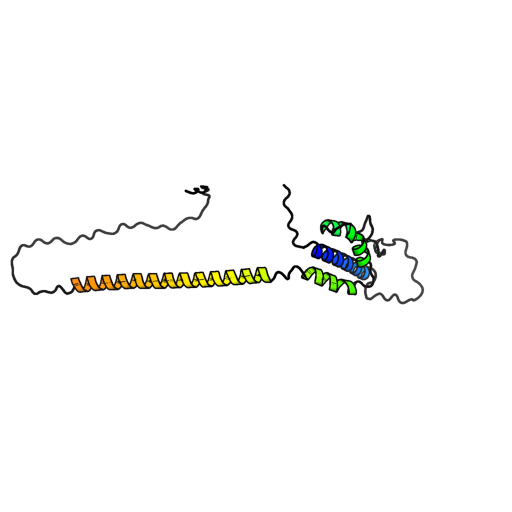.78 174 MET A C 1
ATOM 1344 O O . MET A 1 174 ? -32.780 -44.076 86.924 1.00 38.78 174 MET A O 1
ATOM 1348 N N . HIS A 1 175 ? -32.600 -42.728 85.155 1.00 31.20 175 HIS A N 1
ATOM 1349 C CA . HIS A 1 175 ? -31.891 -43.712 84.333 1.00 31.20 175 HIS A CA 1
ATOM 1350 C C . HIS A 1 175 ? -30.977 -43.000 83.334 1.00 31.20 175 HIS A C 1
ATOM 1352 O O . HIS A 1 175 ? -31.429 -42.351 82.393 1.00 31.20 175 HIS A O 1
ATOM 1358 N N . PHE A 1 176 ? -29.671 -43.107 83.575 1.00 39.12 176 PHE A N 1
ATOM 1359 C CA . PHE A 1 176 ? -28.620 -42.639 82.678 1.00 39.12 176 PHE A CA 1
ATOM 1360 C C . PHE A 1 176 ? -28.496 -43.575 81.471 1.00 39.12 176 PHE A C 1
ATOM 1362 O O . PHE A 1 176 ? -28.356 -44.781 81.652 1.00 39.12 176 PHE A O 1
ATOM 1369 N N . GLU A 1 177 ? -28.422 -43.017 80.262 1.00 32.25 177 GLU A N 1
ATOM 1370 C CA . GLU A 1 177 ? -27.618 -43.605 79.187 1.00 32.25 177 GLU A CA 1
ATOM 1371 C C . GLU A 1 177 ? -27.018 -42.503 78.288 1.00 32.25 177 GLU A C 1
ATOM 1373 O O . GLU A 1 177 ? -27.657 -41.508 77.950 1.00 32.25 177 GLU A O 1
ATOM 1378 N N . THR A 1 178 ? -25.726 -42.664 78.020 1.00 39.25 178 THR A N 1
ATOM 1379 C CA . THR A 1 178 ? -24.721 -41.734 77.468 1.00 39.25 178 THR A CA 1
ATOM 1380 C C . THR A 1 178 ? -24.945 -41.421 75.967 1.00 39.25 178 THR A C 1
ATOM 1382 O O . THR A 1 178 ? -25.531 -42.239 75.261 1.00 39.25 178 THR A O 1
ATOM 1385 N N . PRO A 1 179 ? -24.499 -40.255 75.441 1.00 47.41 179 PRO A N 1
ATOM 1386 C CA . PRO A 1 179 ? -24.994 -39.693 74.179 1.00 47.41 179 PRO A CA 1
ATOM 1387 C C . PRO A 1 179 ? -24.373 -40.309 72.918 1.00 47.41 179 PRO A C 1
ATOM 1389 O O . PRO A 1 179 ? -23.167 -40.542 72.855 1.00 47.41 179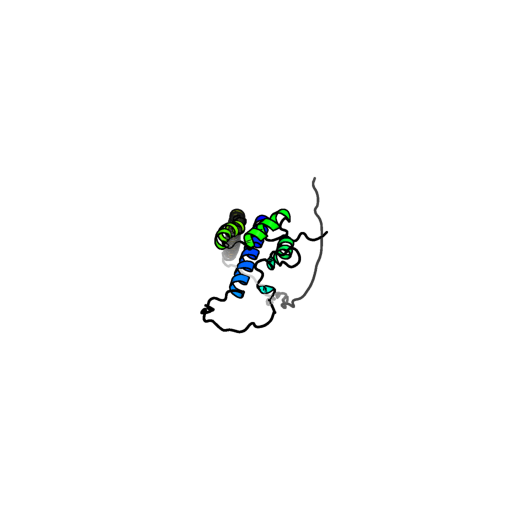 PRO A O 1
ATOM 1392 N N . HIS A 1 180 ? -25.190 -40.462 71.870 1.00 31.56 180 HIS A N 1
ATOM 1393 C CA . HIS A 1 180 ? -24.745 -40.845 70.528 1.00 31.56 180 HIS A CA 1
ATOM 1394 C C . HIS A 1 180 ? -25.015 -39.709 69.524 1.00 31.56 180 HIS A C 1
ATOM 1396 O O . HIS A 1 180 ? -26.151 -39.460 69.125 1.00 31.56 180 HIS A O 1
ATOM 1402 N N . MET A 1 181 ? -23.947 -39.027 69.103 1.00 44.62 181 MET A N 1
ATOM 1403 C CA . MET A 1 181 ? -23.895 -38.213 67.880 1.00 44.62 181 MET A CA 1
ATOM 1404 C C . MET A 1 181 ? -24.180 -39.095 66.656 1.00 44.62 181 MET A C 1
ATOM 1406 O O . MET A 1 181 ? -23.527 -40.126 66.523 1.00 44.62 181 MET A O 1
ATOM 1410 N N . PRO A 1 182 ? -25.053 -38.732 65.706 1.00 40.88 182 PRO A N 1
ATOM 1411 C CA . PRO A 1 182 ? -24.931 -39.262 64.359 1.00 40.88 182 PRO A CA 1
ATOM 1412 C C . PRO A 1 182 ? -23.879 -38.454 63.594 1.00 40.88 182 PRO A C 1
ATOM 1414 O O . PRO A 1 182 ? -24.021 -37.256 63.345 1.00 40.88 182 PRO A O 1
ATOM 1417 N N . GLU A 1 183 ? -22.802 -39.158 63.268 1.00 35.62 183 GLU A N 1
ATOM 1418 C CA . GLU A 1 183 ? -21.710 -38.734 62.409 1.00 35.62 183 GLU A CA 1
ATOM 1419 C C . GLU A 1 183 ? -22.190 -38.307 61.013 1.00 35.62 183 GLU A C 1
ATOM 1421 O O . GLU A 1 183 ? -23.151 -38.819 60.438 1.00 35.62 183 GLU A O 1
ATOM 1426 N N . THR A 1 184 ? -21.443 -37.360 60.460 1.00 44.69 184 THR A N 1
ATOM 1427 C CA . THR A 1 184 ? -21.404 -36.951 59.056 1.00 44.69 184 THR A CA 1
ATOM 1428 C C . THR A 1 184 ? -21.287 -38.132 58.081 1.00 44.69 184 THR A C 1
ATOM 1430 O O . THR A 1 184 ? -20.435 -38.994 58.302 1.00 44.69 184 THR A O 1
ATOM 1433 N N . PRO A 1 185 ? -21.946 -38.114 56.908 1.00 41.44 185 PRO A N 1
ATOM 1434 C CA . PRO A 1 185 ? -21.454 -38.856 55.760 1.00 41.44 185 PRO A CA 1
ATOM 1435 C C . PRO A 1 185 ? -20.333 -38.048 55.102 1.00 41.44 185 PRO A C 1
ATOM 1437 O O . PRO A 1 185 ? -20.563 -37.039 54.435 1.00 41.44 185 PRO A O 1
ATOM 1440 N N . TYR A 1 186 ? -19.105 -38.512 55.306 1.00 37.41 186 TYR A N 1
ATOM 1441 C CA . TYR A 1 186 ? -17.980 -38.257 54.414 1.00 37.41 186 TYR A CA 1
ATOM 1442 C C . TYR A 1 186 ? -18.406 -38.617 52.977 1.00 37.41 186 TYR A C 1
ATOM 1444 O O . TYR A 1 186 ? -18.742 -39.771 52.712 1.00 37.41 186 TYR A O 1
ATOM 1452 N N . PHE A 1 187 ? -18.362 -37.663 52.046 1.00 36.81 187 PHE A N 1
ATOM 1453 C CA . PHE A 1 187 ? -18.207 -37.972 50.624 1.00 36.81 187 PHE A CA 1
ATOM 1454 C C . PHE A 1 187 ? -16.846 -37.440 50.178 1.00 36.81 187 PHE A C 1
ATOM 1456 O O . PHE A 1 187 ? -16.577 -36.240 50.185 1.00 36.81 187 PHE A O 1
ATOM 1463 N N . ASP A 1 188 ? -15.978 -38.397 49.874 1.00 37.28 188 ASP A N 1
ATOM 1464 C CA . ASP A 1 188 ? -14.610 -38.269 49.387 1.00 37.28 188 ASP A CA 1
ATOM 1465 C C . ASP A 1 188 ? -14.595 -37.583 48.009 1.00 37.28 188 ASP A C 1
ATOM 1467 O O . ASP A 1 188 ? -14.896 -38.202 46.988 1.00 37.28 188 ASP A O 1
ATOM 1471 N N . CYS A 1 189 ? -14.257 -36.292 47.962 1.00 34.62 189 CYS A N 1
ATOM 1472 C CA . CYS A 1 189 ? -13.935 -35.617 46.706 1.00 34.62 189 CYS A CA 1
ATOM 1473 C C . CYS A 1 189 ? -12.475 -35.901 46.337 1.00 34.62 189 CYS A C 1
ATOM 1475 O O . CYS A 1 189 ? -11.577 -35.090 46.580 1.00 34.62 189 CYS A O 1
ATOM 1477 N N . LYS A 1 190 ? -12.243 -37.045 45.690 1.00 44.84 190 LYS A N 1
ATOM 1478 C CA . LYS A 1 190 ? -11.048 -37.235 44.865 1.00 44.84 190 LYS A CA 1
ATOM 1479 C C . LYS A 1 190 ? -11.101 -36.298 43.656 1.00 44.84 190 LYS A C 1
ATOM 1481 O O . LYS A 1 190 ? -11.994 -36.383 42.819 1.00 44.84 190 LYS A O 1
ATOM 1486 N N . ASN A 1 191 ? -10.109 -35.419 43.585 1.00 37.97 191 ASN A N 1
ATOM 1487 C CA . ASN A 1 191 ? -9.771 -34.583 42.433 1.00 37.97 191 ASN A CA 1
ATOM 1488 C C . ASN A 1 191 ? -9.248 -35.422 41.231 1.00 37.97 191 ASN A C 1
ATOM 1490 O O . ASN A 1 191 ? -8.939 -36.603 41.400 1.00 37.97 191 ASN A O 1
ATOM 1494 N N . PRO A 1 192 ? -9.175 -34.843 40.014 1.00 47.75 192 PRO A N 1
ATOM 1495 C CA . PRO A 1 192 ? -9.742 -35.418 38.788 1.00 47.75 192 PRO A CA 1
ATOM 1496 C C . PRO A 1 192 ? -8.693 -36.027 37.839 1.00 47.75 192 PRO A C 1
ATOM 1498 O O . PRO A 1 192 ? -7.493 -35.845 38.046 1.00 47.75 192 PRO A O 1
ATOM 1501 N N . PRO A 1 193 ? -9.123 -36.610 36.704 1.00 38.06 193 PRO A N 1
ATOM 1502 C CA . PRO A 1 193 ? -8.342 -36.526 35.484 1.00 38.06 193 PRO A CA 1
ATOM 1503 C C . PRO A 1 193 ? -9.078 -35.760 34.382 1.00 38.06 193 PRO A C 1
ATOM 1505 O O . PRO A 1 193 ? -10.251 -35.972 34.083 1.00 38.06 193 PRO A O 1
ATOM 1508 N N . GLN A 1 194 ? -8.303 -34.863 33.782 1.00 41.41 194 GLN A N 1
ATOM 1509 C CA . GLN A 1 194 ? -8.518 -34.231 32.492 1.00 41.41 194 GLN A CA 1
ATOM 1510 C C . GLN A 1 194 ? -8.939 -35.229 31.408 1.00 41.41 194 GLN A C 1
ATOM 1512 O O . GLN A 1 194 ? -8.415 -36.339 31.334 1.00 41.41 194 GLN A O 1
ATOM 1517 N N . GLY A 1 195 ? -9.746 -34.740 30.470 1.00 31.19 195 GLY A N 1
ATOM 1518 C CA . GLY A 1 195 ? -9.787 -35.269 29.114 1.00 31.19 195 GLY A CA 1
ATOM 1519 C C . GLY A 1 195 ? -11.177 -35.218 28.502 1.00 31.19 195 GLY A C 1
ATOM 1520 O O . GLY A 1 195 ? -12.066 -35.885 29.002 1.00 31.19 195 GLY A O 1
ATOM 1521 N N . SER A 1 196 ? -11.300 -34.463 27.399 1.00 35.88 196 SER A N 1
ATOM 1522 C CA . SER A 1 196 ? -11.867 -34.941 26.124 1.00 35.88 196 SER A CA 1
ATOM 1523 C C . SER A 1 196 ? -13.267 -35.585 26.210 1.00 35.88 196 SER A C 1
ATOM 1525 O O . SER A 1 196 ? -13.421 -36.645 26.787 1.00 35.88 196 SER A O 1
ATOM 1527 N N . THR A 1 197 ? -14.344 -35.126 25.581 1.00 36.16 197 THR A N 1
ATOM 1528 C CA . THR A 1 197 ? -14.517 -34.460 24.290 1.00 36.16 197 THR A CA 1
ATOM 1529 C C . THR A 1 197 ? -16.032 -34.228 24.111 1.00 36.16 197 THR A C 1
ATOM 1531 O O . THR A 1 197 ? -16.828 -35.001 24.627 1.00 36.16 197 THR A O 1
ATOM 1534 N N . ILE A 1 198 ? -16.395 -33.202 23.331 1.00 44.81 198 ILE A N 1
ATOM 1535 C CA . ILE A 1 198 ? -17.581 -33.113 22.450 1.00 44.81 198 ILE A CA 1
ATOM 1536 C C . ILE A 1 198 ? -18.952 -33.398 23.090 1.00 44.81 198 ILE A C 1
ATOM 1538 O O . ILE A 1 198 ? -19.325 -34.547 23.261 1.00 44.81 198 ILE A O 1
ATOM 1542 N N . ASN A 1 199 ? -19.787 -32.364 23.224 1.00 38.38 199 ASN A N 1
ATOM 1543 C CA . ASN A 1 199 ? -21.236 -32.527 23.075 1.00 38.38 199 ASN A CA 1
ATOM 1544 C C . ASN A 1 199 ? -21.787 -31.411 22.180 1.00 38.38 199 ASN A C 1
ATOM 1546 O O . ASN A 1 199 ? -21.799 -30.239 22.549 1.00 38.38 199 ASN A O 1
ATOM 1550 N N . LYS A 1 200 ? -22.199 -31.814 20.974 1.00 44.53 200 LYS A N 1
ATOM 1551 C CA . LYS A 1 200 ? -23.138 -31.098 20.109 1.00 44.53 200 LYS A CA 1
ATOM 1552 C C . LYS A 1 200 ? -24.554 -31.358 20.622 1.00 44.53 200 LYS A C 1
ATOM 1554 O O . LYS A 1 200 ? -24.900 -32.529 20.698 1.00 44.53 200 LYS A O 1
ATOM 1559 N N . ILE A 1 201 ? -25.331 -30.307 20.865 1.00 50.84 201 ILE A N 1
ATOM 1560 C CA . ILE A 1 201 ? -26.803 -30.185 20.747 1.00 50.84 201 ILE A CA 1
ATOM 1561 C C . ILE A 1 201 ? -26.989 -28.651 20.675 1.00 50.84 201 ILE A C 1
ATOM 1563 O O . ILE A 1 201 ? -26.619 -27.982 21.632 1.00 50.84 201 ILE A O 1
ATOM 1567 N N . ASP A 1 202 ? -27.225 -27.953 19.562 1.00 46.78 202 ASP A N 1
ATOM 1568 C CA . ASP A 1 202 ? -28.278 -27.997 18.530 1.00 46.78 202 ASP A CA 1
ATOM 1569 C C . ASP A 1 202 ? -29.708 -28.067 19.075 1.00 46.78 202 ASP A C 1
ATOM 1571 O O . ASP A 1 202 ? -30.272 -29.149 19.191 1.00 46.78 202 ASP A O 1
ATOM 1575 N N . GLU A 1 203 ? -30.287 -26.903 19.386 1.00 48.03 203 GLU A N 1
ATOM 1576 C CA . GLU A 1 203 ? -31.738 -26.716 19.342 1.00 48.03 203 GLU A CA 1
ATOM 1577 C C . GLU A 1 203 ? -32.078 -25.245 19.024 1.00 48.03 203 GLU A C 1
ATOM 1579 O O . GLU A 1 203 ? -31.521 -24.306 19.596 1.00 48.03 203 GLU A O 1
ATOM 1584 N N . SER A 1 204 ? -32.927 -25.077 18.015 1.00 54.56 204 SER A N 1
ATOM 1585 C CA . SER A 1 204 ? -33.280 -23.864 17.266 1.00 54.56 204 SER A CA 1
ATOM 1586 C C . SER A 1 204 ? -34.404 -23.029 17.935 1.00 54.56 204 SER A C 1
ATOM 1588 O O . SER A 1 204 ? -34.963 -23.469 18.937 1.00 54.56 204 SER A O 1
ATOM 1590 N N . PRO A 1 205 ? -34.757 -21.824 17.426 1.00 49.72 205 PRO A N 1
ATOM 1591 C CA . PRO A 1 205 ? -35.541 -20.827 18.158 1.00 49.72 205 PRO A CA 1
ATOM 1592 C C . PRO A 1 205 ? -37.052 -21.092 18.090 1.00 49.72 205 PRO A C 1
ATOM 1594 O O . PRO A 1 205 ? -37.548 -21.616 17.095 1.00 49.72 205 PRO A O 1
ATOM 1597 N N . ILE A 1 206 ? -37.790 -20.682 19.127 1.00 58.41 206 ILE A N 1
ATOM 1598 C CA . ILE A 1 206 ? -39.260 -20.706 19.135 1.00 58.41 206 ILE A CA 1
ATOM 1599 C C . ILE A 1 206 ? -39.789 -19.306 18.815 1.00 58.41 206 ILE A C 1
ATOM 1601 O O . ILE A 1 206 ? -39.445 -18.330 19.484 1.00 58.41 206 ILE A O 1
ATOM 1605 N N . GLU A 1 207 ? -40.600 -19.256 17.759 1.00 49.69 207 GLU A N 1
ATOM 1606 C CA . GLU A 1 207 ? -41.351 -18.110 17.253 1.00 49.69 207 GLU A CA 1
ATOM 1607 C C . GLU A 1 207 ? -42.495 -17.673 18.190 1.00 49.69 207 GLU A C 1
ATOM 1609 O O . GLU A 1 207 ? -43.100 -18.472 18.904 1.00 49.69 207 GLU A O 1
ATOM 1614 N N . GLU A 1 208 ? -42.728 -16.363 18.136 1.00 44.34 208 GLU A N 1
ATOM 1615 C CA . GLU A 1 208 ? -43.948 -15.556 18.299 1.00 44.34 208 GLU A CA 1
ATOM 1616 C C . GLU A 1 208 ? -45.304 -16.267 18.538 1.00 44.34 208 GLU A C 1
ATOM 1618 O O . GLU A 1 208 ? -45.670 -17.183 17.805 1.00 44.34 208 GLU A O 1
ATOM 1623 N N . ILE A 1 209 ? -46.072 -15.762 19.523 1.00 39.44 209 ILE A N 1
ATOM 1624 C CA . ILE A 1 209 ? -47.452 -15.207 19.432 1.00 39.44 209 ILE A CA 1
ATOM 1625 C C . ILE A 1 209 ? -47.704 -14.347 20.680 1.00 39.44 209 ILE A C 1
ATOM 1627 O O . ILE A 1 209 ? -47.398 -14.820 21.799 1.00 39.44 209 ILE A O 1
#

Radius of gyration: 43.19 Å; chains: 1; bounding box: 91×57×120 Å

InterPro domains:
  IPR007941 Protein of unknown function DUF726 [PTHR17920] (3-149)

pLDDT: mean 70.4, std 21.59, range [31.19, 97.31]

Organism: Arachis hypogaea (NCBI:txid3818)

Foldseek 3Di:
DDPPPPPPDDLLLLLLVLLVVLQVVLVVLCCVVDPPPPPPPPDDDDDPDDDPPPPSVDSCQQVDPPRHPSVVSCVVSVHDPVCSVVSSVQSSDPPVVVSNVVSVVSNCVVVVVVVVVVVVVVVVVVVVVVVVVVVVVVVVVVVVVVVVVVVVVVVVVVVVVPPDDDDDDDDDDDDDDDDDDDDDPDDDPDDDDDDDDDDDDDDDDDDDD